Protein AF-A0A946J5A0-F1 (afdb_monomer_lite)

Radius of gyration: 18.76 Å; chains: 1; bounding box: 44×35×51 Å

Foldseek 3Di:
DDPVVVQVVCVPPQAADEDPPDLLLLVVVVVVLLLPQAADDPLWQKEKEKAKEAALQDAADDPSRVVVVVSCVVSVHHYPFDQVDWDQDPPRHIHGVRYDRDLVVCVVVPADPQQNNPKIKMKMWIFTDPVSVVNVVSQVVVCVSCVVSQVVADPPAKGWDWDADPGGIMTMIMGGHCVSSVVSVVLVVVVSVPDHHHYHYSVVSSD

Secondary structure (DSSP, 8-state):
--HHHHHHHHTTSS--EEE-S---HHHHHHHHHHHTSPPPPGGG-PEEEEEEE--TT--SPPHHHHHHHHHHHHTTPEES--TT-EEEPGGG-EEETTEE--HHHHHHTT--GGGTTSEEEEEEEEE--TT-HHHHHHHHHHHHHHGGGGGG-BTTTEEEEEEEETTEEEEEEEEESSHHHHHHHHHHHHHHHHS-SSEEEHHHHT-

Structure (mmCIF, N/CA/C/O backbone):
data_AF-A0A946J5A0-F1
#
_entry.id   AF-A0A946J5A0-F1
#
loop_
_atom_site.group_PDB
_atom_site.id
_atom_site.type_symbol
_atom_site.label_atom_id
_atom_site.label_alt_id
_atom_site.label_comp_id
_atom_site.label_asym_id
_atom_site.label_entity_id
_atom_site.label_seq_id
_atom_site.pdbx_PDB_ins_code
_atom_site.Cartn_x
_atom_site.Cartn_y
_atom_site.Cartn_z
_atom_site.occupancy
_atom_site.B_iso_or_equiv
_atom_site.auth_seq_id
_atom_site.auth_comp_id
_atom_site.auth_asym_id
_atom_site.auth_atom_id
_atom_site.pdbx_PDB_model_num
ATOM 1 N N . PHE A 1 1 ? -14.902 13.375 6.744 1.00 59.09 1 PHE A N 1
ATOM 2 C CA . PHE A 1 1 ? -14.746 12.933 8.142 1.00 59.09 1 PHE A CA 1
ATOM 3 C C . PHE A 1 1 ? -13.856 13.967 8.809 1.00 59.09 1 PHE A C 1
ATOM 5 O O . PHE A 1 1 ? -12.795 14.225 8.262 1.00 59.09 1 PHE A O 1
ATOM 12 N N . ASP A 1 2 ? -14.324 14.647 9.856 1.00 75.44 2 ASP A N 1
ATOM 13 C CA . ASP A 1 2 ? -13.579 15.732 10.515 1.00 75.44 2 ASP A CA 1
ATOM 14 C C . ASP A 1 2 ? -12.931 15.179 11.787 1.00 75.44 2 ASP A C 1
ATOM 16 O O . ASP A 1 2 ? -13.562 15.090 12.840 1.00 75.44 2 ASP A O 1
ATOM 20 N N . GLU A 1 3 ? -11.703 14.689 11.638 1.00 72.94 3 GLU A N 1
ATOM 21 C CA . GLU A 1 3 ? -10.952 14.044 12.715 1.00 72.94 3 GLU A CA 1
ATOM 22 C C . GLU A 1 3 ? -10.706 15.002 13.884 1.00 72.94 3 GLU A C 1
ATOM 24 O O . GLU A 1 3 ? -10.861 14.611 15.039 1.00 72.94 3 GLU A O 1
ATOM 29 N N . GLU A 1 4 ? -10.415 16.269 13.593 1.00 81.88 4 GLU A N 1
ATOM 30 C CA . GLU A 1 4 ? -10.124 17.287 14.602 1.00 81.88 4 GLU A CA 1
ATOM 31 C C . GLU A 1 4 ? -11.367 17.647 15.421 1.00 81.88 4 GLU A C 1
ATOM 33 O O . GLU A 1 4 ? -11.284 17.756 16.643 1.00 81.88 4 GLU A O 1
ATOM 38 N N . LEU A 1 5 ? -12.547 17.719 14.795 1.00 82.81 5 LEU A N 1
ATOM 39 C CA . LEU A 1 5 ? -13.810 17.902 15.515 1.00 82.81 5 LEU A CA 1
ATOM 40 C C . LEU A 1 5 ? -14.138 16.724 16.443 1.00 82.81 5 LEU A C 1
ATOM 42 O O . LEU A 1 5 ? -14.711 16.906 17.520 1.00 82.81 5 LEU A O 1
ATOM 46 N N . ILE A 1 6 ? -13.838 15.494 16.024 1.00 78.44 6 ILE A N 1
ATOM 47 C CA . ILE A 1 6 ? -14.099 14.317 16.856 1.00 78.44 6 ILE A CA 1
ATOM 48 C C . ILE A 1 6 ? -13.076 14.276 18.000 1.00 78.44 6 ILE A C 1
ATOM 50 O O . ILE A 1 6 ? -13.479 14.120 19.151 1.00 78.44 6 ILE A O 1
ATOM 54 N N . LYS A 1 7 ? -11.787 14.518 17.725 1.00 80.25 7 LYS A N 1
ATOM 55 C CA . LYS A 1 7 ? -10.747 14.678 18.754 1.00 80.25 7 LYS A CA 1
ATOM 56 C C . LYS A 1 7 ? -11.135 15.740 19.778 1.00 80.25 7 LYS A C 1
ATOM 58 O O . LYS A 1 7 ? -11.080 15.464 20.971 1.00 80.25 7 LYS A O 1
ATOM 63 N N . SER A 1 8 ? -11.603 16.910 19.338 1.00 83.06 8 SER A N 1
ATOM 64 C CA . SER A 1 8 ? -11.974 18.006 20.239 1.00 83.06 8 SER A CA 1
ATOM 65 C C . SER A 1 8 ? -13.166 17.662 21.135 1.00 83.06 8 SER A C 1
ATOM 67 O O . SER A 1 8 ? -13.219 18.107 22.273 1.00 83.06 8 SER A O 1
ATOM 69 N N . LYS A 1 9 ? -14.126 16.861 20.653 1.00 82.94 9 LYS A N 1
ATOM 70 C CA . LYS A 1 9 ? -15.276 16.407 21.457 1.00 82.94 9 LYS A CA 1
ATOM 71 C C . LYS A 1 9 ? -14.916 15.342 22.489 1.00 82.94 9 LYS A C 1
ATOM 73 O O . LYS A 1 9 ? -15.629 15.197 23.477 1.00 82.94 9 LYS A O 1
ATOM 78 N N . ILE A 1 10 ? -13.860 14.576 22.233 1.00 82.56 10 ILE A N 1
ATOM 79 C CA . ILE A 1 10 ? -13.430 13.458 23.080 1.00 82.56 10 ILE A CA 1
ATOM 80 C C . ILE A 1 10 ? -12.314 13.896 24.039 1.00 82.56 10 ILE A C 1
ATOM 82 O O . ILE A 1 10 ? -12.140 13.264 25.076 1.00 82.56 10 ILE A O 1
ATOM 86 N N . ALA A 1 11 ? -11.601 14.987 23.743 1.00 75.31 11 ALA A N 1
ATOM 87 C CA . ALA A 1 11 ? -10.481 15.485 24.544 1.00 75.31 11 ALA A CA 1
ATOM 88 C C . ALA A 1 11 ? -10.821 15.670 26.036 1.00 75.31 11 ALA A C 1
ATOM 90 O O . ALA A 1 11 ? -9.992 15.352 26.883 1.00 75.31 11 ALA A O 1
ATOM 91 N N . ASP A 1 12 ? -12.049 16.099 26.347 1.00 77.38 12 ASP A N 1
ATOM 92 C CA . ASP A 1 12 ? -12.530 16.309 27.723 1.00 77.38 12 ASP A CA 1
ATOM 93 C C . ASP A 1 12 ? -13.332 15.118 28.283 1.00 77.38 12 ASP A C 1
ATOM 95 O O . ASP A 1 12 ? -13.957 15.209 29.342 1.00 77.38 12 ASP A O 1
ATOM 99 N N . SER A 1 13 ? -13.378 14.000 27.559 1.00 82.12 13 SER A N 1
ATOM 100 C CA . SER A 1 13 ? -14.158 12.825 27.941 1.00 82.12 13 SER A CA 1
ATOM 101 C C . SER A 1 13 ? -13.328 11.798 28.709 1.00 82.12 13 SER A C 1
ATOM 103 O O . SER A 1 13 ? -12.112 11.702 28.578 1.00 82.12 13 SER A O 1
ATOM 105 N N . ASP A 1 14 ? -14.019 10.971 29.488 1.00 86.06 14 ASP A N 1
ATOM 106 C CA . ASP A 1 14 ? -13.413 9.928 30.316 1.00 86.06 14 ASP A CA 1
ATOM 107 C C . ASP A 1 14 ? -13.216 8.583 29.584 1.00 86.06 14 ASP A C 1
ATOM 109 O O . ASP A 1 14 ? -13.009 7.551 30.237 1.00 86.06 14 ASP A O 1
ATOM 113 N N . ILE A 1 15 ? -13.309 8.578 28.249 1.00 88.12 15 ILE A N 1
ATOM 114 C CA . ILE A 1 15 ? -13.223 7.384 27.397 1.00 88.12 15 ILE A CA 1
ATOM 115 C C . ILE A 1 15 ? -11.890 7.317 26.644 1.00 88.12 15 ILE A C 1
ATOM 117 O O . ILE A 1 15 ? -11.326 8.338 26.257 1.00 88.12 15 ILE A O 1
ATOM 121 N N . SER A 1 16 ? -11.406 6.099 26.399 1.00 90.19 16 SER A N 1
ATOM 122 C CA . SER A 1 16 ? -10.294 5.849 25.475 1.00 90.19 16 SER A CA 1
ATOM 123 C C . SER A 1 16 ? -10.839 5.615 24.068 1.00 90.19 16 SER A C 1
ATOM 125 O O . SER A 1 16 ? -11.792 4.853 23.898 1.00 90.19 16 SER A O 1
ATOM 127 N N . VAL A 1 17 ? -10.245 6.247 23.054 1.00 90.94 17 VAL A N 1
ATOM 128 C CA . VAL A 1 17 ? -10.705 6.132 21.661 1.00 90.94 17 VAL A CA 1
ATOM 129 C C . VAL A 1 17 ? -9.537 5.868 20.723 1.00 90.94 17 VAL A C 1
ATOM 131 O O . VAL A 1 17 ? -8.520 6.547 20.795 1.00 90.94 17 VAL A O 1
ATOM 134 N N . MET A 1 18 ? -9.716 4.909 19.811 1.00 91.75 18 MET A N 1
ATOM 135 C CA . MET A 1 18 ? -8.814 4.654 18.688 1.00 91.75 18 MET A CA 1
ATOM 136 C C . MET A 1 18 ? -9.441 5.164 17.388 1.00 91.75 18 MET A C 1
ATOM 138 O O . MET A 1 18 ? -10.520 4.717 16.994 1.00 91.75 18 MET A O 1
ATOM 142 N N . PHE A 1 19 ? -8.734 6.043 16.684 1.00 89.50 19 PHE A N 1
ATOM 143 C CA . PHE A 1 19 ? -9.046 6.422 15.312 1.00 89.50 19 PHE A CA 1
ATOM 144 C C . PHE A 1 19 ? -8.362 5.470 14.333 1.00 89.50 19 PHE A C 1
ATOM 146 O O . PHE A 1 19 ? -7.149 5.518 14.123 1.00 89.50 19 PHE A O 1
ATOM 153 N N . LEU A 1 20 ? -9.177 4.618 13.711 1.00 88.56 20 LEU A N 1
ATOM 154 C CA . LEU A 1 20 ? -8.739 3.589 12.772 1.00 88.56 20 LEU A CA 1
ATOM 155 C C . LEU A 1 20 ? -9.465 3.749 11.419 1.00 88.56 20 LEU A C 1
ATOM 157 O O . LEU A 1 20 ? -10.348 2.952 11.101 1.00 88.56 20 LEU A O 1
ATOM 161 N N . PRO A 1 21 ? -9.137 4.778 10.608 1.00 81.88 21 PRO A N 1
ATOM 162 C CA . PRO A 1 21 ? -9.768 4.982 9.296 1.00 81.88 21 PRO A CA 1
ATOM 163 C C . PRO A 1 21 ? -9.476 3.834 8.318 1.00 81.88 21 PRO A C 1
ATOM 165 O O . PRO A 1 21 ? -10.221 3.618 7.363 1.00 81.88 21 PRO A O 1
ATOM 168 N N . ASN A 1 22 ? -8.405 3.080 8.570 1.00 84.75 22 ASN A N 1
ATOM 169 C CA . ASN A 1 22 ? -8.070 1.848 7.881 1.00 84.75 22 ASN A CA 1
ATOM 170 C C . ASN A 1 22 ? -7.590 0.819 8.918 1.00 84.75 22 ASN A C 1
ATOM 172 O O . ASN A 1 22 ? -6.688 1.105 9.696 1.00 84.75 22 ASN A O 1
ATOM 176 N N . GLY A 1 23 ? -8.214 -0.360 8.950 1.00 86.19 23 GLY A N 1
ATOM 177 C CA . GLY A 1 23 ? -7.854 -1.453 9.865 1.00 86.19 23 GLY A CA 1
ATOM 178 C C . GLY A 1 23 ? -6.779 -2.405 9.335 1.00 86.19 23 GLY A C 1
ATOM 179 O O . GLY A 1 23 ? -6.340 -3.289 10.058 1.00 86.19 23 GLY A O 1
ATOM 180 N N . LEU A 1 24 ? -6.338 -2.251 8.085 1.00 88.00 24 LEU A N 1
ATOM 181 C CA . LEU A 1 24 ? -5.314 -3.103 7.486 1.00 88.00 24 LEU A CA 1
ATOM 182 C C . LEU A 1 24 ? -3.920 -2.662 7.971 1.00 88.00 24 LEU A C 1
ATOM 184 O O . LEU A 1 24 ? -3.203 -1.937 7.292 1.00 88.00 24 LEU A O 1
ATOM 188 N N . LEU A 1 25 ? -3.512 -3.084 9.168 1.00 86.94 25 LEU A N 1
ATOM 189 C CA . LEU A 1 25 ? -2.276 -2.588 9.799 1.00 86.94 25 LEU A CA 1
ATOM 190 C C . LEU A 1 25 ? -1.021 -2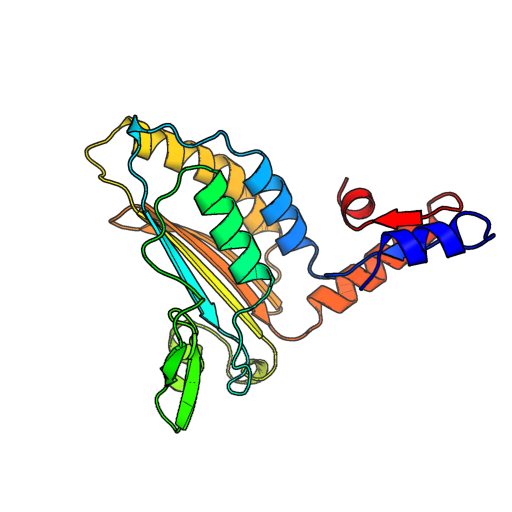.791 8.936 1.00 86.94 25 LEU A C 1
ATOM 192 O O . LEU A 1 25 ? -0.165 -1.912 8.885 1.00 86.94 25 LEU A O 1
ATOM 196 N N . ALA A 1 26 ? -0.943 -3.903 8.199 1.00 84.44 26 ALA A N 1
ATOM 197 C CA . ALA A 1 26 ? 0.177 -4.189 7.305 1.00 84.44 26 ALA A CA 1
ATOM 198 C C . ALA A 1 26 ? 0.331 -3.141 6.189 1.00 84.44 26 ALA A C 1
ATOM 200 O O . ALA A 1 26 ? 1.454 -2.747 5.874 1.00 84.44 26 ALA A O 1
ATOM 201 N N . ILE A 1 27 ? -0.777 -2.635 5.618 1.00 86.00 27 ILE A N 1
ATOM 202 C CA . ILE A 1 27 ? -0.672 -1.592 4.588 1.00 86.00 27 ILE A CA 1
ATOM 203 C C . ILE A 1 27 ? -0.236 -0.258 5.186 1.00 86.00 27 ILE A C 1
ATOM 205 O O . ILE A 1 27 ? 0.466 0.518 4.546 1.00 86.00 27 ILE A O 1
ATOM 209 N N . ILE A 1 28 ? -0.621 0.003 6.432 1.00 86.75 28 ILE A N 1
ATOM 210 C CA . ILE A 1 28 ? -0.265 1.234 7.133 1.00 86.75 28 ILE A CA 1
ATOM 211 C C . ILE A 1 28 ? 1.221 1.218 7.501 1.00 86.75 28 ILE A C 1
ATOM 213 O O . ILE A 1 28 ? 1.896 2.224 7.286 1.00 86.75 28 ILE A O 1
ATOM 217 N N . ASP A 1 29 ? 1.758 0.084 7.970 1.00 85.69 29 ASP A N 1
ATOM 218 C CA . ASP A 1 29 ? 3.205 -0.072 8.177 1.00 85.69 29 ASP A CA 1
ATOM 219 C C . ASP A 1 29 ? 3.971 0.052 6.851 1.00 85.69 29 ASP A C 1
ATOM 221 O O . ASP A 1 29 ? 4.979 0.757 6.789 1.00 85.69 29 ASP A O 1
ATOM 225 N N . PHE A 1 30 ? 3.461 -0.532 5.757 1.00 86.12 30 PHE A N 1
ATOM 226 C CA . PHE A 1 30 ? 4.033 -0.330 4.421 1.00 86.12 30 PHE A CA 1
ATOM 227 C C . PHE A 1 30 ? 4.114 1.153 4.049 1.00 86.12 30 PHE A C 1
ATOM 229 O O . PHE A 1 30 ? 5.195 1.624 3.700 1.00 86.12 30 PHE A O 1
ATOM 236 N N . TRP A 1 31 ? 3.019 1.910 4.171 1.00 83.69 31 TRP A N 1
ATOM 237 C CA . TRP A 1 31 ? 3.020 3.343 3.858 1.00 83.69 31 TRP A CA 1
ATOM 238 C C . TRP A 1 31 ? 3.968 4.133 4.748 1.00 83.69 31 TRP A C 1
ATOM 240 O O . TRP A 1 31 ? 4.722 4.970 4.256 1.00 83.69 31 TRP A O 1
ATOM 250 N N . LYS A 1 32 ? 3.981 3.841 6.048 1.00 85.25 32 LYS A N 1
ATOM 251 C CA . LYS A 1 32 ? 4.880 4.483 7.012 1.00 85.25 32 LYS A CA 1
ATOM 252 C C . LYS A 1 32 ? 6.348 4.207 6.697 1.00 85.25 32 LYS A C 1
ATOM 254 O O . LYS A 1 32 ? 7.192 5.083 6.874 1.00 85.25 32 LYS A O 1
ATOM 259 N N . ARG A 1 33 ? 6.674 3.001 6.234 1.00 86.69 33 ARG A N 1
ATOM 260 C CA . ARG A 1 33 ? 8.015 2.661 5.752 1.00 86.69 33 ARG A CA 1
ATOM 261 C C . ARG A 1 33 ? 8.318 3.406 4.473 1.00 86.69 33 ARG A C 1
ATOM 263 O O . ARG A 1 33 ? 9.320 4.110 4.435 1.00 86.69 33 ARG A O 1
ATOM 270 N N . LEU A 1 34 ? 7.439 3.325 3.480 1.00 82.75 34 LEU A N 1
ATOM 271 C CA . LEU A 1 34 ? 7.620 4.017 2.213 1.00 82.75 34 LEU A CA 1
ATOM 272 C C . LEU A 1 34 ? 7.912 5.503 2.457 1.00 82.75 34 LEU A C 1
ATOM 274 O O . LEU A 1 34 ? 8.909 5.995 1.952 1.00 82.75 34 LEU A O 1
ATOM 278 N N . GLN A 1 35 ? 7.170 6.158 3.362 1.00 84.06 35 GLN A N 1
ATOM 279 C CA . GLN A 1 35 ? 7.375 7.543 3.811 1.00 84.06 35 GLN A CA 1
ATOM 280 C C . GLN A 1 35 ? 8.811 7.888 4.237 1.00 84.06 35 GLN A C 1
ATOM 282 O O . GLN A 1 35 ? 9.259 9.006 3.956 1.00 84.06 35 GLN A O 1
ATOM 287 N N . LYS A 1 36 ? 9.538 6.938 4.836 1.00 86.69 36 LYS A N 1
ATOM 288 C CA . LYS A 1 36 ? 10.931 7.087 5.290 1.00 86.69 36 LYS A CA 1
ATOM 289 C C . LYS A 1 36 ? 11.964 6.981 4.168 1.00 86.69 36 LYS A C 1
ATOM 291 O O . LYS A 1 36 ? 13.125 7.294 4.418 1.00 86.69 36 LYS A O 1
ATOM 296 N N . LEU A 1 37 ? 11.575 6.559 2.964 1.00 83.25 37 LEU A N 1
ATOM 297 C CA . LEU A 1 37 ? 12.495 6.514 1.831 1.00 83.25 37 LEU A CA 1
ATOM 298 C C . LEU A 1 37 ? 13.038 7.918 1.526 1.00 83.25 37 LEU A C 1
ATOM 300 O O . LEU A 1 37 ? 12.284 8.899 1.617 1.00 83.25 37 LEU A O 1
ATOM 304 N N . PRO A 1 38 ? 14.323 8.038 1.158 1.00 85.12 38 PRO A N 1
ATOM 305 C CA . PRO A 1 38 ? 14.884 9.311 0.733 1.00 85.12 38 PRO A CA 1
ATOM 306 C C . PRO A 1 38 ? 14.185 9.819 -0.534 1.00 85.12 38 PRO A C 1
ATOM 308 O O . PRO A 1 38 ? 13.627 9.041 -1.312 1.00 85.12 38 PRO A O 1
ATOM 311 N N . MET A 1 39 ? 14.205 11.141 -0.720 1.00 86.44 39 MET A N 1
ATOM 312 C CA . MET A 1 39 ? 13.768 11.766 -1.971 1.00 86.44 39 MET A CA 1
ATOM 313 C C . MET A 1 39 ? 14.549 11.175 -3.142 1.00 86.44 39 MET A C 1
ATOM 315 O O . MET A 1 39 ? 15.760 10.980 -3.037 1.00 86.44 39 MET A O 1
ATOM 319 N N . LEU A 1 40 ? 13.852 10.902 -4.240 1.00 86.31 40 LEU A N 1
ATOM 320 C CA . LEU A 1 40 ? 14.485 10.553 -5.496 1.00 86.31 40 LEU A CA 1
ATOM 321 C C . LEU A 1 40 ? 15.132 11.826 -6.048 1.00 86.31 40 LEU A C 1
ATOM 323 O O . LEU A 1 40 ? 14.448 12.821 -6.282 1.00 86.31 40 LEU A O 1
ATOM 327 N N . GLY A 1 41 ? 16.453 11.806 -6.189 1.00 83.25 41 GLY A N 1
ATOM 328 C CA . GLY A 1 41 ? 17.179 12.838 -6.920 1.00 83.25 41 GLY A CA 1
ATOM 329 C C . GLY A 1 41 ? 16.829 12.833 -8.412 1.00 83.25 41 GLY A C 1
ATOM 330 O O . GLY A 1 41 ? 16.351 11.832 -8.958 1.00 83.25 41 GLY A O 1
ATOM 331 N N . ASP A 1 42 ? 17.066 13.958 -9.081 1.00 81.50 42 ASP A N 1
ATOM 332 C CA . ASP A 1 42 ? 16.777 14.112 -10.512 1.00 81.50 42 ASP A CA 1
ATOM 333 C C . ASP A 1 42 ? 17.606 13.140 -11.377 1.00 81.50 42 ASP A C 1
ATOM 335 O O . ASP A 1 42 ? 17.214 12.806 -12.495 1.00 81.50 42 ASP A O 1
ATOM 339 N N . GLU A 1 43 ? 18.727 12.637 -10.851 1.00 81.12 43 GLU A N 1
ATOM 340 C CA . GLU A 1 43 ? 19.651 11.727 -11.524 1.00 81.12 43 GLU A CA 1
ATOM 341 C C . GLU A 1 43 ? 19.109 10.309 -11.761 1.00 81.12 43 GLU A C 1
ATOM 343 O O . GLU A 1 43 ? 19.673 9.585 -12.579 1.00 81.12 43 GLU A O 1
ATOM 348 N N . TYR A 1 44 ? 18.043 9.885 -11.075 1.00 84.06 44 TYR A N 1
ATOM 349 C CA . TYR A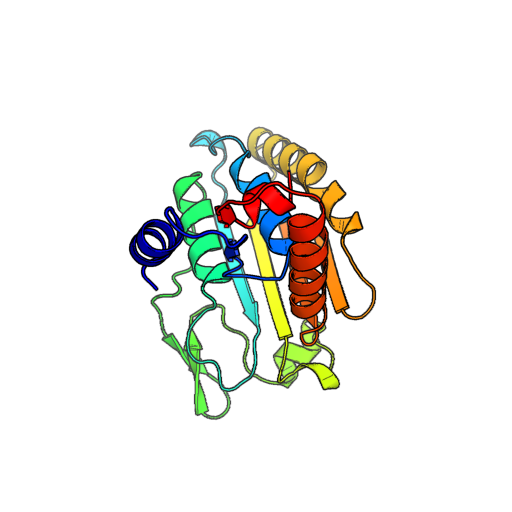 1 44 ? 17.590 8.486 -11.115 1.00 84.06 44 TYR A CA 1
ATOM 350 C C . TYR A 1 44 ? 16.549 8.183 -12.203 1.00 84.06 44 TYR A C 1
ATOM 352 O O . TYR A 1 44 ? 16.371 7.021 -12.554 1.00 84.06 44 TYR A O 1
ATOM 360 N N . GLU A 1 45 ? 15.833 9.194 -12.705 1.00 86.25 45 GLU A N 1
ATOM 361 C CA . GLU A 1 45 ? 14.761 9.069 -13.712 1.00 86.25 45 GLU A CA 1
ATOM 362 C C . GLU A 1 45 ? 13.864 7.816 -13.578 1.00 86.25 45 GLU A C 1
ATOM 364 O O . GLU A 1 45 ? 13.732 7.007 -14.497 1.00 86.25 45 GLU A O 1
ATOM 369 N N . VAL A 1 46 ? 13.195 7.654 -12.434 1.00 89.88 46 VAL A N 1
ATOM 370 C CA . VAL A 1 46 ? 12.338 6.483 -12.183 1.00 89.88 46 VAL A CA 1
ATOM 371 C C . VAL A 1 46 ? 10.887 6.778 -12.550 1.00 89.88 46 VAL A C 1
ATOM 373 O O . VAL A 1 46 ? 10.314 7.783 -12.120 1.00 89.88 46 VAL A O 1
ATOM 376 N N . THR A 1 47 ? 10.264 5.859 -13.289 1.00 91.62 47 THR A N 1
ATOM 377 C CA . THR A 1 47 ? 8.843 5.911 -13.645 1.00 91.62 47 THR A CA 1
ATOM 378 C C . THR A 1 47 ? 8.015 4.960 -12.782 1.00 91.62 47 THR A C 1
ATOM 380 O O . THR A 1 47 ? 8.279 3.760 -12.735 1.00 91.62 47 THR A O 1
ATOM 383 N N . ALA A 1 48 ? 6.988 5.480 -12.118 1.00 90.88 48 ALA A N 1
ATOM 384 C CA . ALA A 1 48 ? 6.044 4.729 -11.312 1.00 90.88 48 ALA A CA 1
ATOM 385 C C . ALA A 1 48 ? 4.732 4.476 -12.067 1.00 90.88 48 ALA A C 1
ATOM 387 O O . ALA A 1 48 ? 4.086 5.415 -12.529 1.00 90.88 48 ALA A O 1
ATOM 388 N N . SER A 1 49 ? 4.305 3.213 -12.082 1.00 88.00 49 SER A N 1
ATOM 389 C CA . SER A 1 49 ? 2.975 2.787 -12.526 1.00 88.00 49 SER A CA 1
ATOM 390 C C . SER A 1 49 ? 2.241 2.065 -11.398 1.00 88.00 49 SER A C 1
ATOM 392 O O . SER A 1 49 ? 2.855 1.345 -10.603 1.00 88.00 49 SER A O 1
ATOM 394 N N . LEU A 1 50 ? 0.921 2.229 -11.334 1.00 88.69 50 LEU A N 1
ATOM 395 C CA . LEU A 1 50 ? 0.054 1.539 -10.385 1.00 88.69 50 LEU A CA 1
ATOM 396 C C . LEU A 1 50 ? -1.090 0.871 -11.134 1.00 88.69 50 LEU A C 1
ATOM 398 O O . LEU A 1 50 ? -1.730 1.462 -12.002 1.00 88.69 50 LEU A O 1
ATOM 402 N N . LYS A 1 51 ? -1.385 -0.365 -10.751 1.00 90.19 51 LYS A N 1
ATOM 403 C CA . LYS A 1 51 ? -2.645 -1.023 -11.085 1.00 90.19 51 LYS A CA 1
ATOM 404 C C . LYS A 1 51 ? -3.341 -1.429 -9.807 1.00 90.19 51 LYS A C 1
ATOM 406 O O . LYS A 1 51 ? -2.684 -1.903 -8.883 1.00 90.19 51 LYS A O 1
ATOM 411 N N . GLU A 1 52 ? -4.657 -1.294 -9.778 1.00 91.94 52 GLU A N 1
ATOM 412 C CA . GLU A 1 52 ? -5.469 -1.737 -8.652 1.00 91.94 52 GLU A CA 1
ATOM 413 C C . GLU A 1 52 ? -6.634 -2.615 -9.102 1.00 91.94 52 GLU A C 1
ATOM 415 O O . GLU A 1 52 ? -7.197 -2.439 -10.181 1.00 91.94 52 GLU A O 1
ATOM 420 N N . SER A 1 53 ? -7.038 -3.551 -8.256 1.00 93.19 53 SER A N 1
ATOM 421 C CA . SER A 1 53 ? -8.244 -4.336 -8.425 1.00 93.19 53 SER A CA 1
ATOM 422 C C . SER A 1 53 ? -9.060 -4.357 -7.146 1.00 93.19 53 SER A C 1
ATOM 424 O O . SER A 1 53 ? -8.534 -4.522 -6.049 1.00 93.19 53 SER A O 1
ATOM 426 N N . HIS A 1 54 ? -10.360 -4.212 -7.349 1.00 92.62 54 HIS A N 1
ATOM 427 C CA . HIS A 1 54 ? -11.418 -4.220 -6.353 1.00 92.62 54 HIS A CA 1
ATOM 428 C C . HIS A 1 54 ? -12.670 -4.809 -7.000 1.00 92.62 54 HIS A C 1
ATOM 430 O O . HIS A 1 54 ? -12.674 -5.076 -8.203 1.00 92.62 54 HIS A O 1
ATOM 436 N N . GLN A 1 55 ? -13.741 -4.963 -6.231 1.00 89.88 55 GLN A N 1
ATOM 437 C CA . GLN A 1 55 ? -15.039 -5.423 -6.708 1.00 89.88 55 GLN A CA 1
ATOM 438 C C . GLN A 1 55 ? -15.496 -4.726 -8.002 1.00 89.88 55 GLN A C 1
ATOM 440 O O . GLN A 1 55 ? -15.285 -3.524 -8.190 1.00 89.88 55 GLN A O 1
ATOM 445 N N . GLN A 1 56 ? -16.152 -5.480 -8.890 1.00 87.56 56 GLN A N 1
ATOM 446 C CA . GLN A 1 56 ? -16.521 -5.041 -10.245 1.00 87.56 56 GLN A CA 1
ATOM 447 C C . GLN A 1 56 ? -17.327 -3.732 -10.269 1.00 87.56 56 GLN A C 1
ATOM 449 O O . GLN A 1 56 ? -17.178 -2.920 -11.178 1.00 87.56 56 GLN A O 1
ATOM 454 N N . TYR A 1 57 ? -18.157 -3.505 -9.250 1.00 85.19 57 TYR A N 1
ATOM 455 C CA . TYR A 1 57 ? -19.014 -2.326 -9.135 1.00 85.19 57 TYR A CA 1
ATOM 456 C C . TYR A 1 57 ? -18.316 -1.083 -8.553 1.00 85.19 57 TYR A C 1
ATOM 458 O O . TYR A 1 57 ? -18.937 -0.023 -8.477 1.00 85.19 57 TYR A O 1
ATOM 466 N N . LYS A 1 58 ? -17.040 -1.167 -8.143 1.00 85.69 58 LYS A N 1
ATOM 467 C CA . LYS A 1 58 ? -16.272 0.000 -7.686 1.00 85.69 58 LYS A CA 1
ATOM 468 C C . LYS A 1 58 ? -15.788 0.811 -8.887 1.00 85.69 58 LYS A C 1
ATOM 470 O O . LYS A 1 58 ? -14.908 0.362 -9.618 1.00 85.69 58 LYS A O 1
ATOM 475 N N . GLN A 1 59 ? -16.338 2.007 -9.065 1.00 80.19 59 GLN A N 1
ATOM 476 C CA . GLN A 1 59 ? -16.009 2.876 -10.201 1.00 80.19 59 GLN A CA 1
ATOM 477 C C . GLN A 1 59 ? -14.787 3.758 -9.931 1.00 80.19 59 GLN A C 1
ATOM 479 O O . GLN A 1 59 ? -13.967 3.977 -10.818 1.00 80.19 59 GLN A O 1
ATOM 484 N N . ASP A 1 60 ? -14.654 4.240 -8.700 1.00 83.00 60 ASP A N 1
ATOM 485 C CA . ASP A 1 60 ? -13.568 5.104 -8.259 1.00 83.00 60 ASP A CA 1
ATOM 486 C C . ASP A 1 60 ? -12.295 4.299 -7.926 1.00 83.00 60 ASP A C 1
ATOM 488 O O . ASP A 1 60 ? -12.387 3.140 -7.499 1.00 83.00 60 ASP A O 1
ATOM 492 N N . PRO A 1 61 ? -11.099 4.889 -8.092 1.00 85.44 61 PRO A N 1
ATOM 493 C CA . PRO A 1 61 ? -9.879 4.331 -7.522 1.00 85.44 61 PRO A CA 1
ATOM 494 C C . PRO A 1 61 ? -9.985 4.250 -5.991 1.00 85.44 61 PRO A C 1
ATOM 496 O O . PRO A 1 61 ? -10.751 4.971 -5.349 1.00 85.44 61 PRO A O 1
ATOM 499 N N . SER A 1 62 ? -9.223 3.362 -5.364 1.00 86.69 62 SER A N 1
ATOM 500 C CA . SER A 1 62 ? -9.108 3.352 -3.906 1.00 86.69 62 SER A CA 1
ATOM 501 C C . SER A 1 62 ? -8.386 4.602 -3.396 1.00 86.69 62 SER A C 1
ATOM 503 O O . SER A 1 62 ? -7.435 5.079 -4.016 1.00 86.69 62 SER A O 1
ATOM 505 N N . GLY A 1 63 ? -8.779 5.092 -2.214 1.00 84.00 63 GLY A N 1
ATOM 506 C CA . GLY A 1 63 ? -8.031 6.153 -1.527 1.00 84.00 63 GLY A CA 1
ATOM 507 C C . GLY A 1 63 ? -6.563 5.766 -1.329 1.00 84.00 63 GLY A C 1
ATOM 508 O O . GLY A 1 63 ? -5.675 6.548 -1.633 1.00 84.00 63 GLY A O 1
ATOM 509 N N . THR A 1 64 ? -6.303 4.500 -0.979 1.00 84.81 64 THR A N 1
ATOM 510 C CA . THR A 1 64 ? -4.946 3.941 -0.899 1.00 84.81 64 THR A CA 1
ATOM 511 C C . THR A 1 64 ? -4.165 4.072 -2.207 1.00 84.81 64 THR A C 1
ATOM 513 O O . THR A 1 64 ? -2.991 4.427 -2.171 1.00 84.81 64 THR A O 1
ATOM 516 N N . GLY A 1 65 ? -4.790 3.818 -3.359 1.00 84.25 65 GLY A N 1
ATOM 517 C CA . GLY A 1 65 ? -4.148 3.992 -4.660 1.00 84.25 65 GLY A CA 1
ATOM 518 C C . GLY A 1 65 ? -3.847 5.458 -4.979 1.00 84.25 65 GLY A C 1
ATOM 519 O O . GLY A 1 65 ? -2.754 5.773 -5.449 1.00 84.25 65 GLY A O 1
ATOM 520 N N . ILE A 1 66 ? -4.778 6.368 -4.681 1.00 84.94 66 ILE A N 1
ATOM 521 C CA . ILE A 1 66 ? -4.568 7.814 -4.857 1.00 84.94 66 ILE A CA 1
ATOM 522 C C . ILE A 1 66 ? -3.412 8.303 -3.976 1.00 84.94 66 ILE A C 1
ATOM 524 O O . ILE A 1 66 ? -2.493 8.959 -4.471 1.00 84.94 66 ILE A O 1
ATOM 528 N N . ASP A 1 67 ? -3.439 7.964 -2.688 1.00 85.06 67 ASP A N 1
ATOM 529 C CA . ASP A 1 67 ? -2.429 8.380 -1.714 1.00 85.06 67 ASP A CA 1
ATOM 530 C C . ASP A 1 67 ? -1.046 7.857 -2.105 1.00 85.06 67 ASP A C 1
ATOM 532 O O . ASP A 1 67 ? -0.064 8.597 -2.051 1.00 85.06 67 ASP A O 1
ATOM 536 N N . ALA A 1 68 ? -0.982 6.618 -2.598 1.00 85.38 68 ALA A N 1
ATOM 537 C CA . ALA A 1 68 ? 0.233 6.030 -3.136 1.00 85.38 68 ALA A CA 1
ATOM 538 C C . ALA A 1 68 ? 0.848 6.837 -4.274 1.00 85.38 68 ALA A C 1
ATOM 540 O O . ALA A 1 68 ? 2.044 7.130 -4.276 1.00 85.38 68 ALA A O 1
ATOM 541 N N . LEU A 1 69 ? 0.024 7.159 -5.272 1.00 84.06 69 LEU A N 1
ATOM 542 C CA . LEU A 1 69 ? 0.460 7.866 -6.462 1.00 84.06 69 LEU A CA 1
ATOM 543 C C . LEU A 1 69 ? 0.942 9.269 -6.100 1.00 84.06 69 LEU A C 1
ATOM 545 O O . LEU A 1 69 ? 2.005 9.696 -6.548 1.00 84.06 69 LEU A O 1
ATOM 549 N N . ASN A 1 70 ? 0.178 9.970 -5.263 1.00 86.25 70 ASN A N 1
ATOM 550 C CA . ASN A 1 70 ? 0.541 11.294 -4.774 1.00 86.25 70 ASN A CA 1
ATOM 551 C C . ASN A 1 70 ? 1.854 11.255 -3.996 1.00 86.25 70 ASN A C 1
ATOM 553 O O . ASN A 1 70 ? 2.713 12.108 -4.205 1.00 86.25 70 ASN A O 1
ATOM 557 N N . TYR A 1 71 ? 2.035 10.243 -3.151 1.00 87.75 71 TYR A N 1
ATOM 558 C CA . TYR A 1 71 ? 3.262 10.057 -2.398 1.00 87.75 71 TYR A CA 1
ATOM 559 C C . TYR A 1 71 ? 4.475 9.809 -3.311 1.00 87.75 71 TYR A C 1
ATOM 561 O O . TYR A 1 71 ? 5.501 10.471 -3.160 1.00 87.75 71 TYR A O 1
ATOM 569 N N . LEU A 1 72 ? 4.365 8.911 -4.296 1.00 87.94 72 LEU A N 1
ATOM 570 C CA . LEU A 1 72 ? 5.452 8.641 -5.246 1.00 87.94 72 LEU A CA 1
ATOM 571 C C . LEU A 1 72 ? 5.807 9.897 -6.058 1.00 87.94 72 LEU A C 1
ATOM 573 O O . LEU A 1 72 ? 6.983 10.234 -6.178 1.00 87.94 72 LEU A O 1
ATOM 577 N N . LYS A 1 73 ? 4.807 10.658 -6.520 1.00 88.31 73 LYS A N 1
ATOM 578 C CA . LYS A 1 73 ? 5.024 11.957 -7.182 1.00 88.31 73 LYS A CA 1
ATOM 579 C C . LYS A 1 73 ? 5.763 12.941 -6.271 1.00 88.31 73 LYS A C 1
ATOM 581 O O . LYS A 1 73 ? 6.740 13.551 -6.693 1.00 88.31 73 LYS A O 1
ATOM 586 N N . GLN A 1 74 ? 5.343 13.062 -5.010 1.00 89.38 74 GLN A N 1
ATOM 587 C CA . GLN A 1 74 ? 6.011 13.917 -4.019 1.00 89.38 74 GLN A CA 1
ATOM 588 C C . GLN A 1 74 ? 7.452 13.492 -3.746 1.00 89.38 74 GLN A C 1
ATOM 590 O O . GLN A 1 74 ? 8.261 14.339 -3.391 1.00 89.38 74 GLN A O 1
ATOM 595 N N . LYS A 1 75 ? 7.780 12.207 -3.908 1.00 88.31 75 LYS A N 1
ATOM 596 C CA . LYS A 1 75 ? 9.139 11.680 -3.755 1.00 88.31 75 LYS A CA 1
ATOM 597 C C . LYS A 1 75 ? 10.021 11.863 -4.986 1.00 88.31 75 LYS A C 1
ATOM 599 O O . LYS A 1 75 ? 11.183 11.495 -4.901 1.00 88.31 75 LYS A O 1
ATOM 604 N N . GLY A 1 76 ? 9.509 12.430 -6.079 1.00 90.12 76 GLY A N 1
ATOM 605 C CA . GLY A 1 76 ? 10.268 12.686 -7.309 1.00 90.12 76 GLY A CA 1
ATOM 606 C C . GLY A 1 76 ? 10.109 11.616 -8.392 1.00 90.12 76 GLY A C 1
ATOM 607 O O . GLY A 1 76 ? 10.711 11.731 -9.455 1.00 90.12 76 GLY A O 1
ATOM 608 N N . PHE A 1 77 ? 9.280 10.590 -8.176 1.00 90.50 77 PHE A N 1
ATOM 609 C CA . PHE A 1 77 ? 8.998 9.595 -9.211 1.00 90.50 77 PHE A CA 1
ATOM 610 C C . PHE A 1 77 ? 8.115 10.204 -10.306 1.00 90.50 77 PHE A C 1
ATOM 612 O O . PHE A 1 77 ? 7.101 10.850 -10.023 1.00 90.50 77 PHE A O 1
ATOM 619 N N . LYS A 1 78 ? 8.449 9.938 -11.571 1.00 90.25 78 LYS A N 1
ATOM 620 C CA . LYS A 1 78 ? 7.599 10.295 -12.713 1.00 90.25 78 LYS A CA 1
ATOM 621 C C . LYS A 1 78 ? 6.432 9.308 -12.768 1.00 90.25 78 LYS A C 1
ATOM 623 O O . LYS A 1 78 ? 6.657 8.109 -12.822 1.00 90.25 78 LYS A O 1
ATOM 628 N N . ALA A 1 79 ? 5.187 9.767 -12.741 1.00 83.50 79 ALA A N 1
ATOM 629 C CA . ALA A 1 79 ? 4.042 8.872 -12.923 1.00 83.50 79 ALA A CA 1
ATOM 630 C C . ALA A 1 79 ? 3.714 8.723 -14.414 1.00 83.50 79 ALA A C 1
ATOM 632 O O . ALA A 1 79 ? 3.588 9.737 -15.098 1.00 83.50 79 ALA A O 1
ATOM 633 N N . ASP A 1 80 ? 3.530 7.495 -14.904 1.00 80.12 80 ASP A N 1
ATOM 634 C CA . ASP A 1 80 ? 3.113 7.233 -16.296 1.00 80.12 80 ASP A CA 1
ATOM 635 C C . ASP A 1 80 ? 1.590 7.147 -16.486 1.00 80.12 80 ASP A C 1
ATOM 637 O O . ASP A 1 80 ? 1.115 6.830 -17.576 1.00 80.12 80 ASP A O 1
ATOM 641 N N . PHE A 1 81 ? 0.814 7.445 -15.441 1.00 71.62 81 PHE A N 1
ATOM 642 C CA . PHE A 1 81 ? -0.644 7.403 -15.470 1.00 71.62 81 PHE A CA 1
ATOM 643 C C . PHE A 1 81 ? -1.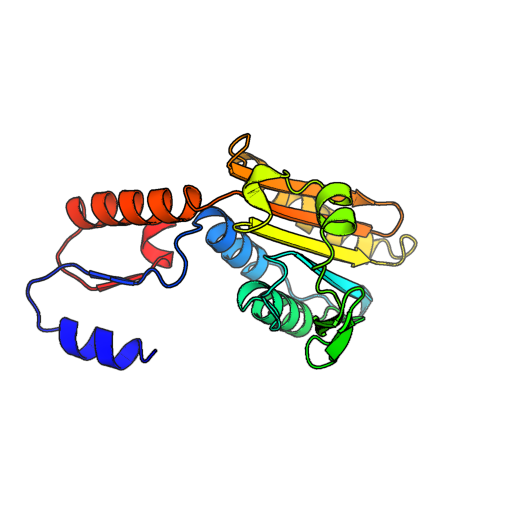274 8.441 -14.527 1.00 71.62 81 PHE A C 1
ATOM 645 O O . PHE A 1 81 ? -0.651 8.927 -13.572 1.00 71.62 81 PHE A O 1
ATOM 652 N N . ASP A 1 82 ? -2.544 8.750 -14.789 1.00 69.62 82 ASP A N 1
ATOM 653 C CA . ASP A 1 82 ? -3.386 9.594 -13.949 1.00 69.62 82 ASP A CA 1
ATOM 654 C C . ASP A 1 82 ? -4.725 8.899 -13.660 1.00 69.62 82 ASP A C 1
ATOM 656 O O . ASP A 1 82 ? -5.446 8.486 -14.566 1.00 69.62 82 ASP A O 1
ATOM 660 N N . PHE A 1 83 ? -5.069 8.786 -12.377 1.00 70.75 83 PHE A N 1
ATOM 661 C CA . PHE A 1 83 ? -6.352 8.247 -11.932 1.00 70.75 83 PHE A CA 1
ATOM 662 C C . PHE A 1 83 ? -7.545 9.161 -12.233 1.00 70.75 83 PHE A C 1
ATOM 664 O O . PHE A 1 83 ? -8.687 8.726 -12.081 1.00 70.75 83 PHE A O 1
ATOM 671 N N . SER A 1 84 ? -7.302 10.411 -12.637 1.00 67.00 84 SER A N 1
ATOM 672 C CA . SER A 1 84 ? -8.351 11.328 -13.087 1.00 67.00 84 SER A CA 1
ATOM 673 C C . SER A 1 84 ? -8.977 10.906 -14.424 1.00 67.00 84 SER A C 1
ATOM 675 O O . SER A 1 84 ? -10.101 11.309 -14.735 1.00 67.00 84 SER A O 1
ATOM 677 N N . GLU A 1 85 ? -8.295 10.049 -15.190 1.00 68.44 85 GLU A N 1
ATOM 678 C CA . GLU A 1 85 ? -8.787 9.535 -16.460 1.00 68.44 85 GLU A CA 1
ATOM 679 C C . GLU A 1 85 ? -9.675 8.302 -16.258 1.00 68.44 85 GLU A C 1
ATOM 681 O O . GLU A 1 85 ? -9.266 7.287 -15.688 1.00 68.44 85 GLU A O 1
ATOM 686 N N . PHE A 1 86 ? -10.903 8.374 -16.773 1.00 67.38 86 PHE A N 1
ATOM 687 C CA . PHE A 1 86 ? -11.840 7.254 -16.805 1.00 67.38 86 PHE A CA 1
ATOM 688 C C . PHE A 1 86 ? -11.900 6.665 -18.206 1.00 67.38 86 PHE A C 1
ATOM 690 O O . PHE A 1 86 ? -12.142 7.373 -19.185 1.00 67.38 86 PHE A O 1
ATOM 697 N N . ILE A 1 87 ? -11.740 5.349 -18.290 1.00 66.62 87 ILE A N 1
ATOM 698 C CA . ILE A 1 87 ? -11.867 4.599 -19.534 1.00 66.62 87 ILE A CA 1
ATOM 699 C C . ILE A 1 87 ? -13.141 3.745 -19.506 1.00 66.62 87 ILE A C 1
ATOM 701 O O . ILE A 1 87 ? -13.504 3.197 -18.457 1.00 66.62 87 ILE A O 1
ATOM 705 N N . PRO A 1 88 ? -13.843 3.605 -20.647 1.00 59.03 88 PRO A N 1
ATOM 706 C CA . PRO A 1 88 ? -14.890 2.605 -20.780 1.00 59.03 88 PRO A CA 1
ATOM 707 C C . PRO A 1 88 ? -14.281 1.222 -20.538 1.00 59.03 88 PRO A C 1
ATOM 709 O O . PRO A 1 88 ? -13.352 0.811 -21.234 1.00 59.03 88 PRO A O 1
ATOM 712 N N . GLY A 1 89 ? -14.769 0.509 -19.532 1.00 56.50 89 GLY A N 1
ATOM 713 C CA . GLY A 1 89 ? -14.375 -0.869 -19.289 1.00 56.50 89 GLY A CA 1
ATOM 714 C C . GLY A 1 89 ? -15.083 -1.833 -20.236 1.00 56.50 89 GLY A C 1
ATOM 715 O O . GLY A 1 89 ? -16.078 -1.516 -20.893 1.00 56.50 89 GLY A O 1
ATOM 716 N N . VAL A 1 90 ? -14.554 -3.051 -20.287 1.00 48.72 90 VAL A N 1
ATOM 717 C CA . VAL A 1 90 ? -15.211 -4.188 -20.940 1.00 48.72 90 VAL A CA 1
ATOM 718 C C . VAL A 1 90 ? -16.403 -4.610 -20.062 1.00 48.72 90 VAL A C 1
ATOM 720 O O . VAL A 1 90 ? -16.316 -4.521 -18.839 1.00 48.72 90 VAL A O 1
ATOM 723 N N . ASP A 1 91 ? -17.518 -5.018 -20.674 1.00 55.56 91 ASP A N 1
ATOM 724 C CA . ASP A 1 91 ? -18.781 -5.414 -20.011 1.00 55.56 91 ASP A CA 1
ATOM 725 C C . ASP A 1 91 ? -19.640 -4.272 -19.417 1.00 55.56 91 ASP A C 1
ATOM 727 O O . ASP A 1 91 ? -20.515 -4.515 -18.588 1.00 55.56 91 ASP A O 1
ATOM 731 N N . GLY A 1 92 ? -19.448 -3.024 -19.866 1.00 53.56 92 GLY A N 1
ATOM 732 C CA . GLY A 1 92 ? -20.352 -1.901 -19.553 1.00 53.56 92 GLY A CA 1
ATOM 733 C C . GLY A 1 92 ? -20.064 -1.157 -18.242 1.00 53.56 92 GLY A C 1
ATOM 734 O O . GLY A 1 92 ? -20.864 -0.319 -17.826 1.00 53.56 92 GLY A O 1
ATOM 735 N N . TYR A 1 93 ? -18.924 -1.426 -17.604 1.00 53.03 93 TYR A N 1
ATOM 736 C CA . TYR A 1 93 ? -18.488 -0.750 -16.379 1.00 53.03 93 TYR A CA 1
ATOM 737 C C . TYR A 1 93 ? -17.455 0.333 -16.694 1.00 53.03 93 TYR A C 1
ATOM 739 O O . TYR A 1 93 ? -16.527 0.089 -17.451 1.00 53.03 93 TYR A O 1
ATOM 747 N N . TYR A 1 94 ? -17.578 1.521 -16.101 1.00 53.03 94 TYR A N 1
ATOM 748 C CA . TYR A 1 94 ? -16.543 2.559 -16.167 1.00 53.03 94 TYR A CA 1
ATOM 749 C C . TYR A 1 94 ? -15.519 2.342 -15.052 1.00 53.03 94 TYR A C 1
ATOM 751 O O . TYR A 1 94 ? -15.896 2.036 -13.919 1.00 53.03 94 TYR A O 1
ATOM 759 N N . GLY A 1 95 ? -14.234 2.507 -15.362 1.00 59.59 95 GLY A N 1
ATOM 760 C CA . GLY A 1 95 ? -13.157 2.426 -14.379 1.00 59.59 95 GLY A CA 1
ATOM 761 C C . GLY A 1 95 ? -12.049 3.425 -14.679 1.00 59.59 95 GLY A C 1
ATOM 762 O O . GLY A 1 95 ? -11.878 3.860 -15.817 1.00 59.59 95 GLY A O 1
ATOM 763 N N . CYS A 1 96 ? -11.301 3.793 -13.647 1.00 64.56 96 CYS A N 1
ATOM 764 C CA . CYS A 1 96 ? -10.115 4.627 -13.790 1.00 64.56 96 CYS A CA 1
ATOM 765 C C . CYS A 1 96 ? -9.027 3.938 -14.640 1.00 64.56 96 CYS A C 1
ATOM 767 O O . CYS A 1 96 ? -8.953 2.704 -14.695 1.00 64.56 96 CYS A O 1
ATOM 769 N N . VAL A 1 97 ? -8.127 4.700 -15.265 1.00 63.50 97 VAL A N 1
ATOM 770 C CA . VAL A 1 97 ? -6.893 4.139 -15.838 1.00 63.50 97 VAL A CA 1
ATOM 771 C C . VAL A 1 97 ? -6.115 3.415 -14.730 1.00 63.50 97 VAL A C 1
ATOM 773 O O . VAL A 1 97 ? -5.849 3.971 -13.669 1.00 63.50 97 VAL A O 1
ATOM 776 N N . GLY A 1 98 ? -5.797 2.135 -14.953 1.00 77.19 98 GLY A N 1
ATOM 777 C CA . GLY A 1 98 ? -5.153 1.269 -13.953 1.00 77.19 98 GLY A CA 1
ATOM 778 C C . GLY A 1 98 ? -6.116 0.449 -13.078 1.00 77.19 98 GLY A C 1
ATOM 779 O O . GLY A 1 98 ? -5.661 -0.468 -12.391 1.00 77.19 98 GLY A O 1
ATOM 780 N N . CYS A 1 99 ? -7.431 0.689 -13.150 1.00 86.94 99 CYS A N 1
ATOM 781 C CA . CYS A 1 99 ? -8.457 -0.095 -12.458 1.00 86.94 99 CYS A CA 1
ATOM 782 C C . CYS A 1 99 ? -8.783 -1.413 -13.202 1.00 86.94 99 CYS A C 1
ATOM 784 O O . CYS A 1 99 ? -9.310 -1.418 -14.312 1.00 86.94 99 CYS A O 1
ATOM 786 N N . ILE A 1 100 ? -8.557 -2.561 -12.562 1.00 89.00 100 ILE A N 1
ATOM 787 C CA . ILE A 1 100 ? -8.920 -3.898 -13.057 1.00 89.00 100 ILE A CA 1
ATOM 788 C C . ILE A 1 100 ? -10.238 -4.328 -12.403 1.00 89.00 100 ILE A C 1
ATOM 790 O O . ILE A 1 100 ? -10.269 -4.589 -11.197 1.00 89.00 100 ILE A O 1
ATOM 794 N N . ARG A 1 101 ? -11.314 -4.405 -13.198 1.00 88.50 101 ARG A N 1
ATOM 795 C CA . ARG A 1 101 ? -12.683 -4.747 -12.742 1.00 88.50 101 ARG A CA 1
ATOM 796 C C . ARG A 1 101 ? -13.307 -5.960 -13.441 1.00 88.50 101 ARG A C 1
ATOM 798 O O . ARG A 1 101 ? -14.318 -6.476 -12.987 1.00 88.50 101 ARG A O 1
ATOM 805 N N . VAL A 1 102 ? -12.711 -6.417 -14.544 1.00 88.44 102 VAL A N 1
ATOM 806 C CA . VAL A 1 102 ? -13.208 -7.563 -15.321 1.00 88.44 102 VAL A CA 1
ATOM 807 C C . VAL A 1 102 ? -12.820 -8.861 -14.617 1.00 88.44 102 VAL A C 1
ATOM 809 O O . VAL A 1 102 ? -11.623 -9.136 -14.505 1.00 88.44 102 VAL A O 1
ATOM 812 N N . LYS A 1 103 ? -13.802 -9.690 -14.226 1.00 91.38 103 LYS A N 1
ATOM 813 C CA . LYS A 1 103 ? -13.605 -10.955 -13.484 1.00 91.38 103 LYS A CA 1
ATOM 814 C C . LYS A 1 103 ? -12.424 -11.781 -13.996 1.00 91.38 103 LYS A C 1
ATOM 816 O O . LYS A 1 103 ? -11.534 -12.138 -13.231 1.00 91.38 103 LYS A O 1
ATOM 821 N N . ARG A 1 104 ? -12.362 -12.045 -15.306 1.00 91.88 104 ARG A N 1
ATOM 822 C CA . ARG A 1 104 ? -11.270 -12.834 -15.906 1.00 91.88 104 ARG A CA 1
ATOM 823 C C . ARG A 1 104 ? -9.889 -12.222 -15.649 1.00 91.88 104 ARG A C 1
ATOM 825 O O . ARG A 1 104 ? -8.948 -12.944 -15.342 1.00 91.88 104 ARG A O 1
ATOM 832 N N . SER A 1 10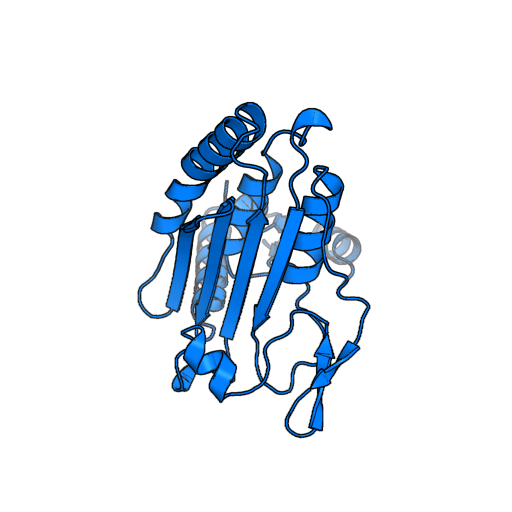5 ? -9.765 -10.903 -15.760 1.00 91.94 105 SER A N 1
ATOM 833 C CA . SER A 1 105 ? -8.512 -10.194 -15.492 1.00 91.94 105 SER A CA 1
ATOM 834 C C . SER A 1 105 ? -8.141 -10.224 -14.009 1.00 91.94 105 SER A C 1
ATOM 836 O O . SER A 1 105 ? -6.960 -10.317 -13.697 1.00 91.94 105 SER A O 1
ATOM 838 N N . GLN A 1 106 ? -9.125 -10.190 -13.105 1.00 93.75 106 GLN A N 1
ATOM 839 C CA . GLN A 1 106 ? -8.914 -10.290 -11.654 1.00 93.75 106 GLN A CA 1
ATOM 840 C C . GLN A 1 106 ? -8.399 -11.677 -11.249 1.00 93.75 106 GLN A C 1
ATOM 842 O O . GLN A 1 106 ? -7.425 -11.786 -10.509 1.00 93.75 106 GLN A O 1
ATOM 847 N N . LEU A 1 107 ? -8.980 -12.736 -11.817 1.00 94.50 107 LEU A N 1
ATOM 848 C CA . LEU A 1 107 ? -8.485 -14.103 -11.631 1.00 94.50 107 LEU A CA 1
ATOM 849 C C . LEU A 1 107 ? -7.053 -14.259 -12.172 1.00 94.50 107 LEU A C 1
ATOM 851 O O . LEU A 1 107 ? -6.198 -14.842 -11.513 1.00 94.50 107 LEU A O 1
ATOM 855 N N . ASN A 1 108 ? -6.756 -13.680 -13.342 1.00 94.44 108 ASN A N 1
ATOM 856 C CA . ASN A 1 108 ? -5.425 -13.758 -13.959 1.00 94.44 108 ASN A CA 1
ATOM 857 C C . ASN A 1 108 ? -4.317 -13.073 -13.141 1.00 94.44 108 ASN A C 1
ATOM 859 O O . ASN A 1 108 ? -3.158 -13.465 -13.256 1.00 94.44 108 ASN A O 1
ATOM 863 N N . ILE A 1 109 ? -4.644 -12.046 -12.349 1.00 92.38 109 ILE A N 1
ATOM 864 C CA . ILE A 1 109 ? -3.680 -11.398 -11.443 1.00 92.38 109 ILE A CA 1
ATOM 865 C C . ILE A 1 109 ? -3.598 -12.095 -10.075 1.00 92.38 109 ILE A C 1
ATOM 867 O O . ILE A 1 109 ? -2.800 -11.685 -9.240 1.00 92.38 109 ILE A O 1
ATOM 871 N N . GLY A 1 110 ? -4.374 -13.160 -9.850 1.00 92.69 110 GLY A N 1
ATOM 872 C CA . GLY A 1 110 ? -4.300 -13.987 -8.645 1.00 92.69 110 GLY A CA 1
ATOM 873 C C . GLY A 1 110 ? -5.302 -13.639 -7.542 1.00 92.69 110 GLY A C 1
ATOM 874 O O . GLY A 1 110 ? -5.108 -14.081 -6.412 1.00 92.69 110 GLY A O 1
ATOM 875 N N . VAL A 1 111 ? -6.361 -12.876 -7.837 1.00 94.25 111 VAL A N 1
ATOM 876 C CA . VAL A 1 111 ? -7.506 -12.741 -6.917 1.00 94.25 111 VAL A CA 1
ATOM 877 C C . VAL A 1 111 ? -8.274 -14.063 -6.918 1.00 94.25 111 VAL A C 1
ATOM 879 O O . VAL A 1 111 ? -8.618 -14.562 -7.990 1.00 94.25 111 VAL A O 1
ATOM 882 N N . ALA A 1 112 ? -8.528 -14.644 -5.743 1.00 94.00 112 ALA A N 1
ATOM 883 C CA . ALA A 1 112 ? -9.292 -15.890 -5.656 1.00 94.00 112 ALA A CA 1
ATOM 884 C C . ALA A 1 112 ? -10.776 -15.645 -5.976 1.00 94.00 112 ALA A C 1
ATOM 886 O O . ALA A 1 112 ? -11.301 -14.557 -5.728 1.00 94.00 112 ALA A O 1
ATOM 887 N N . GLU A 1 113 ? -11.455 -16.647 -6.536 1.00 95.44 113 GLU A N 1
ATOM 888 C CA . GLU A 1 113 ? -12.826 -16.491 -7.034 1.00 95.44 113 GLU A CA 1
ATOM 889 C C . GLU A 1 113 ? -13.810 -16.107 -5.921 1.00 95.44 113 GLU A C 1
ATOM 891 O O . GLU A 1 113 ? -14.673 -15.255 -6.124 1.00 95.44 113 GLU A O 1
ATOM 896 N N . GLU A 1 114 ? -13.628 -16.665 -4.729 1.00 95.75 114 GLU A N 1
ATOM 897 C CA . GLU A 1 114 ? -14.420 -16.389 -3.533 1.00 95.75 114 GLU A CA 1
ATOM 898 C C . GLU A 1 114 ? -14.246 -14.964 -2.977 1.00 95.75 114 GLU A C 1
ATOM 900 O O . GLU A 1 114 ? -15.081 -14.514 -2.193 1.00 95.75 114 GLU A O 1
ATOM 905 N N . PHE A 1 115 ? -13.202 -14.235 -3.391 1.00 96.12 115 PHE A N 1
ATOM 906 C CA . PHE A 1 115 ? -12.901 -12.882 -2.910 1.00 96.12 115 PHE A CA 1
ATOM 907 C C . PHE A 1 115 ? -13.135 -11.784 -3.952 1.00 96.12 115 PHE A C 1
ATOM 909 O O . PHE A 1 115 ? -12.873 -10.624 -3.656 1.00 96.12 115 PHE A O 1
ATOM 916 N N . LEU A 1 116 ? -13.674 -12.100 -5.135 1.00 94.31 116 LEU A N 1
ATOM 917 C CA . LEU A 1 116 ? -13.913 -11.111 -6.202 1.00 94.31 116 LEU A CA 1
ATOM 918 C C . LEU A 1 116 ? -14.804 -9.927 -5.779 1.00 94.31 116 LEU A C 1
ATOM 920 O O . LEU A 1 116 ? -14.672 -8.834 -6.332 1.00 94.31 116 LEU A O 1
ATOM 924 N N . ASP A 1 117 ? -15.690 -10.135 -4.803 1.00 94.00 117 ASP A N 1
ATOM 925 C CA . ASP A 1 117 ? -16.581 -9.100 -4.257 1.00 94.00 117 ASP A CA 1
ATOM 926 C C . ASP A 1 117 ? -16.014 -8.398 -3.009 1.00 94.00 117 ASP A C 1
ATOM 928 O O . ASP A 1 117 ? -16.610 -7.453 -2.483 1.00 94.00 117 ASP A O 1
ATOM 932 N N . ALA A 1 118 ? -14.864 -8.849 -2.509 1.00 93.38 118 ALA A N 1
ATOM 933 C CA . ALA A 1 118 ? -14.253 -8.347 -1.288 1.00 93.38 118 ALA A CA 1
ATOM 934 C C . ALA A 1 118 ? -12.735 -8.554 -1.313 1.00 93.38 118 ALA A C 1
ATOM 936 O O . ALA A 1 118 ? -12.199 -9.358 -0.557 1.00 93.38 118 ALA A O 1
ATOM 937 N N . HIS A 1 119 ? -12.036 -7.805 -2.165 1.00 94.62 119 HIS A N 1
ATOM 938 C CA . HIS A 1 119 ? -10.575 -7.766 -2.187 1.00 94.62 119 HIS A CA 1
ATOM 939 C C . HIS A 1 119 ? -10.036 -6.348 -2.367 1.00 94.62 119 HIS A C 1
ATOM 941 O O . HIS A 1 119 ? -10.744 -5.413 -2.756 1.00 94.62 119 HIS A O 1
ATOM 947 N N . GLY A 1 120 ? -8.745 -6.203 -2.093 1.00 93.62 120 GLY A N 1
ATOM 948 C CA . GLY A 1 120 ? -7.948 -5.040 -2.454 1.00 93.62 120 GLY A CA 1
ATOM 949 C C . GLY A 1 120 ? -6.589 -5.501 -2.948 1.00 93.62 120 GLY A C 1
ATOM 950 O O . GLY A 1 120 ? -5.772 -5.964 -2.157 1.00 93.62 120 GLY A O 1
ATOM 951 N N . TYR A 1 121 ? -6.375 -5.403 -4.255 1.00 94.19 121 TYR A N 1
ATOM 952 C CA . TYR A 1 121 ? -5.153 -5.843 -4.915 1.00 94.19 121 TYR A CA 1
ATOM 953 C C . TYR A 1 121 ? -4.475 -4.649 -5.570 1.00 94.19 121 TYR A C 1
ATOM 955 O O . TYR A 1 121 ? -5.078 -4.000 -6.420 1.00 94.19 121 TYR A O 1
ATOM 963 N N . HIS A 1 122 ? -3.204 -4.404 -5.274 1.00 93.06 122 HIS A N 1
ATOM 964 C CA . HIS A 1 122 ? -2.439 -3.307 -5.858 1.00 93.06 122 HIS A CA 1
ATOM 965 C C . HIS A 1 122 ? -1.090 -3.802 -6.353 1.00 93.06 122 HIS A C 1
ATOM 967 O O . HIS A 1 122 ? -0.429 -4.617 -5.715 1.00 93.06 122 HIS A O 1
ATOM 973 N N . THR A 1 123 ? -0.667 -3.297 -7.506 1.00 92.88 123 THR A N 1
ATOM 974 C CA . THR A 1 123 ? 0.661 -3.525 -8.076 1.00 92.88 123 THR A CA 1
ATOM 975 C C . THR A 1 123 ? 1.310 -2.193 -8.386 1.00 92.88 123 THR A C 1
ATOM 977 O O . THR A 1 123 ? 0.833 -1.473 -9.257 1.00 92.88 123 THR A O 1
ATOM 980 N N . TYR A 1 124 ? 2.426 -1.921 -7.726 1.00 91.56 124 TYR A N 1
ATOM 981 C CA . TYR A 1 124 ? 3.310 -0.793 -7.979 1.00 91.56 124 TYR A CA 1
ATOM 982 C C . TYR A 1 124 ? 4.476 -1.304 -8.819 1.00 91.56 124 TYR A C 1
ATOM 984 O O . TYR A 1 124 ? 5.104 -2.300 -8.452 1.00 91.56 124 TYR A O 1
ATOM 992 N N . ARG A 1 125 ? 4.774 -0.656 -9.943 1.00 92.88 125 ARG A N 1
ATOM 993 C CA . ARG A 1 125 ? 5.999 -0.926 -10.707 1.00 92.88 125 ARG A CA 1
ATOM 994 C C . ARG A 1 125 ? 6.810 0.344 -10.796 1.00 92.88 125 ARG A C 1
ATOM 996 O O . ARG A 1 125 ? 6.289 1.362 -11.241 1.00 92.88 125 ARG A O 1
ATOM 1003 N N . LEU A 1 126 ? 8.061 0.248 -10.382 1.00 93.38 126 LEU A N 1
ATOM 1004 C CA . LEU A 1 126 ? 9.030 1.328 -10.378 1.00 93.38 126 LEU A CA 1
ATOM 1005 C C . LEU A 1 126 ? 10.092 0.957 -11.406 1.00 93.38 126 LEU A C 1
ATOM 1007 O O . LEU A 1 126 ? 10.941 0.102 -11.152 1.00 93.38 126 LEU A O 1
ATOM 1011 N N . ASN A 1 127 ? 9.961 1.531 -12.597 1.00 94.00 127 ASN A N 1
ATOM 1012 C CA . ASN A 1 127 ? 10.816 1.244 -13.735 1.00 94.00 127 ASN A CA 1
ATOM 1013 C C . ASN A 1 127 ? 11.947 2.265 -13.820 1.00 94.00 127 ASN A C 1
ATOM 1015 O O . ASN A 1 127 ? 11.708 3.460 -13.653 1.00 94.00 127 ASN A O 1
ATOM 1019 N N . TYR A 1 128 ? 13.149 1.798 -14.123 1.00 93.25 128 TYR A N 1
ATOM 1020 C CA . TYR A 1 128 ? 14.333 2.634 -14.299 1.00 93.25 128 TYR A CA 1
ATOM 1021 C C . TYR A 1 128 ? 15.209 2.072 -15.422 1.00 93.25 128 TYR A C 1
ATOM 1023 O O . TYR A 1 128 ? 15.066 0.907 -15.806 1.00 93.25 128 TYR A O 1
ATOM 1031 N N . ASP A 1 129 ? 16.101 2.903 -15.956 1.00 90.75 129 ASP A N 1
ATOM 1032 C CA . ASP A 1 129 ? 17.141 2.438 -16.872 1.00 90.75 129 ASP A CA 1
ATOM 1033 C C . ASP A 1 129 ? 18.212 1.676 -16.085 1.00 90.75 129 ASP A C 1
ATOM 1035 O O . ASP A 1 129 ? 18.872 2.250 -15.224 1.00 90.75 129 ASP A O 1
ATOM 1039 N N . ARG A 1 130 ? 18.402 0.386 -16.371 1.00 84.00 130 ARG A N 1
ATOM 1040 C CA . ARG A 1 130 ? 19.395 -0.441 -15.668 1.00 84.00 130 ARG A CA 1
ATOM 1041 C C . ARG A 1 130 ? 20.840 -0.031 -15.935 1.00 84.00 130 ARG A C 1
ATOM 1043 O O . ARG A 1 130 ? 21.713 -0.424 -15.174 1.00 84.00 130 ARG A O 1
ATOM 1050 N N . GLU A 1 131 ? 21.109 0.751 -16.978 1.00 88.56 131 GLU A N 1
ATOM 1051 C CA . GLU A 1 131 ? 22.439 1.339 -17.176 1.00 88.56 131 GLU A CA 1
ATOM 1052 C C . GLU A 1 131 ? 22.708 2.491 -16.189 1.00 88.56 131 GLU A C 1
ATOM 1054 O O . GLU A 1 131 ? 23.860 2.862 -15.957 1.00 88.56 131 GLU A O 1
ATOM 1059 N N . ASN A 1 132 ? 21.664 3.018 -15.539 1.00 90.12 132 ASN A N 1
ATOM 1060 C CA . ASN A 1 132 ? 21.776 3.972 -14.447 1.00 90.12 132 ASN A CA 1
ATOM 1061 C C . ASN A 1 132 ? 22.058 3.239 -13.125 1.00 90.12 132 ASN A C 1
ATOM 1063 O O . ASN A 1 132 ? 21.148 2.892 -12.368 1.00 90.12 132 ASN A O 1
ATOM 1067 N N . SER A 1 133 ? 23.344 3.034 -12.830 1.00 89.88 133 SER A N 1
ATOM 1068 C CA . SER A 1 133 ? 23.793 2.339 -11.615 1.00 89.88 133 SER A CA 1
ATOM 1069 C C . SER A 1 133 ? 23.293 2.994 -10.326 1.00 89.88 133 SER A C 1
ATOM 1071 O O . SER A 1 133 ? 23.007 2.303 -9.355 1.00 89.88 133 SER A O 1
ATOM 1073 N N . ALA A 1 134 ? 23.132 4.320 -10.315 1.00 90.62 134 ALA A N 1
ATOM 1074 C CA . ALA A 1 134 ? 22.602 5.033 -9.160 1.00 90.62 134 ALA A CA 1
ATOM 1075 C C . ALA A 1 134 ? 21.129 4.647 -8.916 1.00 90.62 134 ALA A C 1
ATOM 1077 O O . ALA A 1 134 ? 20.723 4.403 -7.778 1.00 90.62 134 ALA A O 1
ATOM 1078 N N . ALA A 1 135 ? 20.327 4.534 -9.982 1.00 91.00 135 ALA A N 1
ATOM 1079 C CA . ALA A 1 135 ? 18.931 4.113 -9.874 1.00 91.00 135 ALA A CA 1
ATOM 1080 C C . ALA A 1 135 ? 18.829 2.654 -9.426 1.00 91.00 135 ALA A C 1
ATOM 1082 O O . ALA A 1 135 ? 17.997 2.337 -8.576 1.00 91.00 135 ALA A O 1
ATOM 1083 N N . GLU A 1 136 ? 19.707 1.785 -9.927 1.00 91.38 136 GLU A N 1
ATOM 1084 C CA . GLU A 1 136 ? 19.792 0.396 -9.473 1.00 91.38 136 GLU A CA 1
ATOM 1085 C C . GLU A 1 136 ? 20.112 0.303 -7.973 1.00 91.38 136 GLU A C 1
ATOM 1087 O O . GLU A 1 136 ? 19.393 -0.378 -7.238 1.00 91.38 136 GLU A O 1
ATOM 1092 N N . GLU A 1 137 ? 21.112 1.044 -7.489 1.00 91.06 137 GLU A N 1
ATOM 1093 C CA . GLU A 1 137 ? 21.481 1.092 -6.068 1.00 91.06 137 GLU A CA 1
ATOM 1094 C C . GLU A 1 137 ? 20.337 1.611 -5.184 1.00 91.06 137 GLU A C 1
ATOM 1096 O O . GLU A 1 137 ? 20.031 1.018 -4.144 1.00 91.06 137 GLU A O 1
ATOM 1101 N N . TYR A 1 138 ? 19.649 2.677 -5.609 1.00 91.06 138 TYR A N 1
ATOM 1102 C CA . TYR A 1 138 ? 18.474 3.190 -4.902 1.00 91.06 138 TYR A CA 1
ATOM 1103 C C . TYR A 1 138 ? 17.370 2.127 -4.816 1.00 91.06 138 TYR A C 1
ATOM 1105 O O . TYR A 1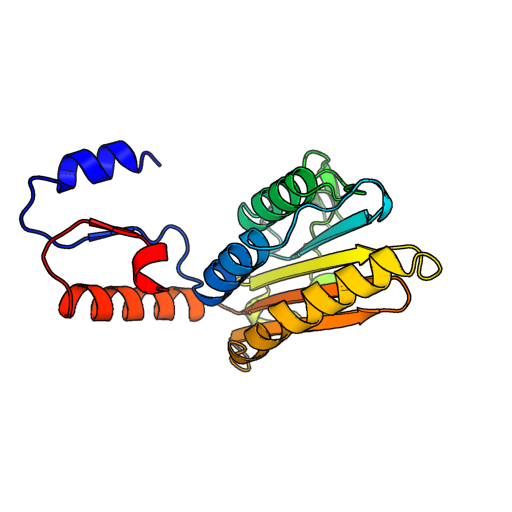 138 ? 16.773 1.918 -3.756 1.00 91.06 138 TYR A O 1
ATOM 1113 N N . MET A 1 139 ? 17.099 1.425 -5.920 1.00 92.62 139 MET A N 1
ATOM 1114 C CA . MET A 1 139 ? 16.069 0.384 -5.976 1.00 92.62 139 MET A CA 1
ATOM 1115 C C . MET A 1 139 ? 16.425 -0.819 -5.113 1.00 92.62 139 MET A C 1
ATOM 1117 O O . MET A 1 139 ? 15.537 -1.378 -4.469 1.00 92.62 139 MET A O 1
ATOM 1121 N N . GLN A 1 140 ? 17.703 -1.196 -5.060 1.00 92.62 140 GLN A N 1
ATOM 1122 C CA . GLN A 1 140 ? 18.190 -2.252 -4.177 1.00 92.62 140 GLN A CA 1
ATOM 1123 C C . GLN A 1 140 ? 18.027 -1.862 -2.706 1.00 92.62 140 GLN A C 1
ATOM 1125 O O . GLN A 1 140 ? 17.475 -2.637 -1.931 1.00 92.62 140 GLN A O 1
ATOM 1130 N N . SER A 1 141 ? 18.392 -0.633 -2.337 1.00 91.50 141 SER A N 1
ATOM 1131 C CA . SER A 1 141 ? 18.190 -0.114 -0.978 1.00 91.50 141 SER A CA 1
ATOM 1132 C C . SER A 1 141 ? 16.710 -0.116 -0.575 1.00 91.50 141 SER A C 1
ATOM 1134 O O . SER A 1 141 ? 16.344 -0.566 0.514 1.00 91.50 141 SER A O 1
ATOM 1136 N N . MET A 1 142 ? 15.825 0.311 -1.480 1.00 91.06 142 MET A N 1
ATOM 1137 C CA . MET A 1 142 ? 14.380 0.238 -1.269 1.00 91.06 142 MET A CA 1
ATOM 1138 C C . MET A 1 142 ? 13.886 -1.209 -1.128 1.00 91.06 142 MET A C 1
ATOM 1140 O O . MET A 1 142 ? 13.062 -1.477 -0.253 1.00 91.06 142 MET A O 1
ATOM 1144 N N . TYR A 1 143 ? 14.376 -2.140 -1.951 1.00 93.31 143 TYR A N 1
ATOM 1145 C CA . TYR A 1 143 ? 14.053 -3.563 -1.836 1.00 93.31 143 TYR A CA 1
ATOM 1146 C C . TYR A 1 143 ? 14.458 -4.110 -0.463 1.00 93.31 143 TYR A C 1
ATOM 1148 O O . TYR A 1 143 ? 13.611 -4.656 0.242 1.00 93.31 143 TYR A O 1
ATOM 1156 N N . ASP A 1 144 ? 15.705 -3.894 -0.042 1.00 91.12 144 ASP A N 1
ATOM 1157 C CA . ASP A 1 144 ? 16.234 -4.386 1.236 1.00 91.12 144 ASP A CA 1
ATOM 1158 C C . ASP A 1 144 ? 15.464 -3.809 2.431 1.00 91.12 144 ASP A C 1
ATOM 1160 O O . ASP A 1 144 ? 15.227 -4.482 3.437 1.00 91.12 144 ASP A O 1
ATOM 1164 N N . PHE A 1 145 ? 15.011 -2.562 2.313 1.00 89.19 145 PHE A N 1
ATOM 1165 C CA . PHE A 1 145 ? 14.208 -1.914 3.339 1.00 89.19 145 PHE A CA 1
ATOM 1166 C C . PHE A 1 145 ? 12.778 -2.478 3.425 1.00 89.19 145 PHE A C 1
ATOM 1168 O O . PHE A 1 145 ? 12.231 -2.662 4.521 1.00 89.19 145 PHE A O 1
ATOM 1175 N N . LEU A 1 146 ? 12.163 -2.774 2.277 1.00 88.81 146 LEU A N 1
ATOM 1176 C CA . LEU A 1 146 ? 10.767 -3.200 2.187 1.00 88.81 146 LEU A CA 1
ATOM 1177 C C . LEU A 1 146 ? 10.573 -4.719 2.274 1.00 88.81 146 LEU A C 1
ATOM 1179 O O . LEU A 1 146 ? 9.495 -5.136 2.686 1.00 88.81 146 LEU A O 1
ATOM 1183 N N . ILE A 1 147 ? 11.571 -5.551 1.959 1.00 89.56 147 ILE A N 1
ATOM 1184 C CA . ILE A 1 147 ? 11.440 -7.023 1.952 1.00 89.56 147 ILE A CA 1
ATOM 1185 C C . ILE A 1 147 ? 11.014 -7.582 3.314 1.00 89.56 147 ILE A C 1
ATOM 1187 O O . ILE A 1 147 ? 10.281 -8.563 3.392 1.00 89.56 147 ILE A O 1
ATOM 1191 N N . SER A 1 148 ? 11.371 -6.897 4.406 1.00 83.56 148 SER A N 1
ATOM 1192 C CA . SER A 1 148 ? 10.915 -7.255 5.756 1.00 83.56 148 SER A CA 1
ATOM 1193 C C . SER A 1 148 ? 9.389 -7.236 5.929 1.00 83.56 148 SER A C 1
ATOM 1195 O O . SER A 1 148 ? 8.883 -7.871 6.855 1.00 83.56 148 SER A O 1
ATOM 1197 N N . LEU A 1 149 ? 8.650 -6.549 5.050 1.00 80.94 149 LEU A N 1
ATOM 1198 C CA . LEU A 1 149 ? 7.189 -6.520 5.058 1.00 80.94 149 LEU A CA 1
ATOM 1199 C C . LEU A 1 149 ? 6.551 -7.820 4.571 1.00 80.94 149 LEU A C 1
ATOM 1201 O O . LEU A 1 149 ? 5.394 -8.073 4.901 1.00 80.94 149 LEU A O 1
ATOM 1205 N N . GLU A 1 150 ? 7.273 -8.665 3.829 1.00 80.81 150 GLU A N 1
ATOM 1206 C CA . GLU A 1 150 ? 6.746 -9.973 3.421 1.00 80.81 150 GLU A CA 1
ATOM 1207 C C . GLU A 1 150 ? 6.389 -10.845 4.631 1.00 80.81 150 GLU A C 1
ATOM 1209 O O . GLU A 1 150 ? 5.468 -11.658 4.545 1.00 80.81 150 GLU A O 1
ATOM 1214 N N . ASN A 1 151 ? 7.017 -10.589 5.786 1.00 78.56 151 ASN A N 1
ATOM 1215 C CA . ASN A 1 151 ? 6.706 -11.230 7.064 1.00 78.56 151 ASN A CA 1
ATOM 1216 C C . ASN A 1 151 ? 5.284 -10.941 7.578 1.00 78.56 151 ASN A C 1
ATOM 1218 O O . ASN A 1 151 ? 4.798 -11.672 8.436 1.00 78.56 151 ASN A O 1
ATOM 1222 N N . TYR A 1 152 ? 4.608 -9.902 7.073 1.00 75.06 152 TYR A N 1
ATOM 1223 C CA . TYR A 1 152 ? 3.200 -9.642 7.390 1.00 75.06 152 TYR A CA 1
ATOM 1224 C C . TYR A 1 152 ? 2.229 -10.453 6.528 1.00 75.06 152 TYR A C 1
ATOM 1226 O O . TYR A 1 152 ? 1.022 -10.364 6.744 1.00 75.06 152 TYR A O 1
ATOM 1234 N N . SER A 1 153 ? 2.711 -11.218 5.543 1.00 82.25 153 SER A N 1
ATOM 1235 C CA . SER A 1 153 ? 1.840 -12.040 4.703 1.00 82.25 153 SER A CA 1
ATOM 1236 C C . SER A 1 153 ? 1.156 -13.123 5.533 1.00 82.25 153 SER A C 1
ATOM 1238 O O . SER A 1 153 ? 1.802 -13.944 6.180 1.00 82.25 153 SER A O 1
ATOM 1240 N N . ILE A 1 154 ? -0.170 -13.153 5.462 1.00 82.56 154 ILE A N 1
ATOM 1241 C CA . ILE A 1 154 ? -1.024 -14.160 6.080 1.00 82.56 154 ILE A CA 1
ATOM 1242 C C . ILE A 1 154 ? -1.599 -15.007 4.941 1.00 82.56 154 ILE A C 1
ATOM 1244 O O . ILE A 1 154 ? -2.415 -14.494 4.167 1.00 82.56 154 ILE A O 1
ATOM 1248 N N . PRO A 1 155 ? -1.197 -16.285 4.800 1.00 83.00 155 PRO A N 1
ATOM 1249 C CA . PRO A 1 155 ? -1.669 -17.146 3.723 1.00 83.00 155 PRO A CA 1
ATOM 1250 C C . PRO A 1 155 ? -3.194 -17.114 3.577 1.00 83.00 155 PRO A C 1
ATOM 1252 O O . PRO A 1 155 ? -3.927 -17.310 4.541 1.00 83.00 155 PRO A O 1
ATOM 1255 N N . GLY A 1 156 ? -3.664 -16.837 2.361 1.00 83.31 156 GLY A N 1
ATOM 1256 C CA . GLY A 1 156 ? -5.091 -16.759 2.038 1.00 83.31 156 GLY A CA 1
ATOM 1257 C C . GLY A 1 156 ? -5.780 -15.435 2.385 1.00 83.31 156 GLY A C 1
ATOM 1258 O O . GLY A 1 156 ? -6.807 -15.150 1.779 1.00 83.31 156 GLY A O 1
ATOM 1259 N N . VAL A 1 157 ? -5.209 -14.602 3.263 1.00 86.06 157 VAL A N 1
ATOM 1260 C CA . VAL A 1 157 ? -5.848 -13.364 3.753 1.00 86.06 157 VAL A CA 1
ATOM 1261 C C . VAL A 1 157 ? -5.117 -12.112 3.275 1.00 86.06 157 VAL A C 1
ATOM 1263 O 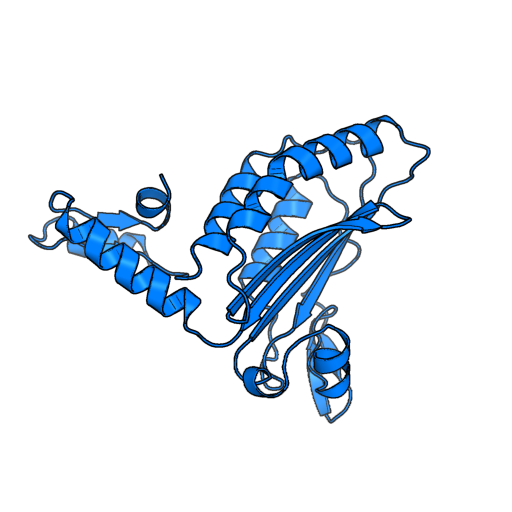O . VAL A 1 157 ? -5.726 -11.211 2.708 1.00 86.06 157 VAL A O 1
ATOM 1266 N N . PHE A 1 158 ? -3.801 -12.048 3.466 1.00 89.56 158 PHE A N 1
ATOM 1267 C CA . PHE A 1 158 ? -2.984 -10.916 3.049 1.00 89.56 158 PHE A CA 1
ATOM 1268 C C . PHE A 1 158 ? -1.690 -11.410 2.425 1.00 89.56 158 PHE A C 1
ATOM 1270 O O . PHE A 1 158 ? -0.986 -12.249 2.973 1.00 89.56 158 PHE A O 1
ATOM 1277 N N . THR A 1 159 ? -1.359 -10.891 1.259 1.00 90.69 159 THR A N 1
ATOM 1278 C CA . THR A 1 159 ? -0.123 -11.207 0.559 1.00 90.69 159 THR A CA 1
ATOM 1279 C C . THR A 1 159 ? 0.611 -9.913 0.303 1.00 90.69 159 THR A C 1
ATOM 1281 O O . THR A 1 159 ? 0.043 -9.007 -0.297 1.00 90.69 159 THR A O 1
ATOM 1284 N N . PHE A 1 160 ? 1.873 -9.851 0.702 1.00 91.06 160 PHE A N 1
ATOM 1285 C CA . PHE A 1 160 ? 2.800 -8.804 0.307 1.00 91.06 160 PHE A CA 1
ATOM 1286 C C . PHE A 1 160 ? 3.955 -9.464 -0.441 1.00 91.06 160 PHE A C 1
ATOM 1288 O O . PHE A 1 160 ? 4.514 -10.448 0.035 1.00 91.06 160 PHE A O 1
ATOM 1295 N N . LYS A 1 161 ? 4.269 -8.969 -1.636 1.00 92.50 161 LYS A N 1
ATOM 1296 C CA . LYS A 1 161 ? 5.372 -9.468 -2.460 1.00 92.50 161 LYS A CA 1
ATOM 1297 C C . LYS A 1 161 ? 6.172 -8.301 -2.983 1.00 92.50 161 LYS A C 1
ATOM 1299 O O . LYS A 1 161 ? 5.596 -7.334 -3.484 1.00 92.50 161 LYS A O 1
ATOM 1304 N N . ILE A 1 162 ? 7.484 -8.429 -2.955 1.00 93.50 162 ILE A N 1
ATOM 1305 C CA . ILE A 1 162 ? 8.386 -7.466 -3.562 1.00 93.50 162 ILE A CA 1
ATOM 1306 C C . ILE A 1 162 ? 9.485 -8.208 -4.312 1.00 93.50 162 ILE A C 1
ATOM 1308 O O . ILE A 1 162 ? 10.091 -9.141 -3.802 1.00 93.50 162 ILE A O 1
ATOM 1312 N N . TYR A 1 163 ? 9.709 -7.843 -5.570 1.00 94.50 163 TYR A N 1
ATOM 1313 C CA . TYR A 1 163 ? 10.699 -8.516 -6.404 1.00 94.50 163 TYR A CA 1
ATOM 1314 C C . TYR A 1 163 ? 11.172 -7.631 -7.551 1.00 94.50 163 TYR A C 1
ATOM 1316 O O . TYR A 1 163 ? 10.461 -6.741 -8.020 1.00 94.50 163 TYR A O 1
ATOM 1324 N N . PHE A 1 164 ? 12.371 -7.917 -8.050 1.00 94.75 164 PHE A N 1
ATOM 1325 C CA . PHE A 1 164 ? 12.875 -7.302 -9.269 1.00 94.75 164 PHE A CA 1
ATOM 1326 C C . PHE A 1 164 ? 12.291 -7.979 -10.509 1.00 94.75 164 PHE A C 1
ATOM 1328 O O . PHE A 1 164 ? 12.336 -9.196 -10.678 1.00 94.75 164 PHE A O 1
ATOM 1335 N N . SER A 1 165 ? 11.759 -7.160 -11.405 1.00 92.06 165 SER A N 1
ATOM 1336 C CA . SER A 1 165 ? 11.438 -7.514 -12.784 1.00 92.06 165 SER A CA 1
ATOM 1337 C C . SER A 1 165 ? 12.560 -7.075 -13.726 1.00 92.06 165 SER A C 1
ATOM 1339 O O . SER A 1 165 ? 13.501 -6.397 -13.310 1.00 92.06 165 SER A O 1
ATOM 1341 N N . LEU A 1 166 ? 12.442 -7.411 -15.015 1.00 87.25 166 LEU A N 1
ATOM 1342 C CA . LEU A 1 166 ? 13.429 -7.015 -16.023 1.00 87.25 166 LEU A CA 1
ATOM 1343 C C . LEU A 1 166 ? 13.688 -5.501 -16.040 1.00 87.25 166 LEU A C 1
ATOM 1345 O O . LEU A 1 166 ? 14.826 -5.107 -16.224 1.00 87.25 166 LEU A O 1
ATOM 1349 N N . ASN A 1 167 ? 12.680 -4.667 -15.771 1.00 87.81 167 ASN A N 1
ATOM 1350 C CA . ASN A 1 167 ? 12.797 -3.212 -15.928 1.00 87.81 167 ASN A CA 1
ATOM 1351 C C . ASN A 1 167 ? 12.724 -2.439 -14.605 1.00 87.81 167 ASN A C 1
ATOM 1353 O O . ASN A 1 167 ? 12.644 -1.218 -14.625 1.00 87.81 167 ASN A O 1
ATOM 1357 N N . GLY A 1 168 ? 12.731 -3.133 -13.464 1.00 93.25 168 GLY A N 1
ATOM 1358 C CA . GLY A 1 168 ? 12.801 -2.487 -12.158 1.00 93.25 168 GLY A CA 1
ATOM 1359 C C . GLY A 1 168 ? 12.035 -3.210 -11.061 1.00 93.25 168 GLY A C 1
ATOM 1360 O O . GLY A 1 168 ? 11.795 -4.415 -11.158 1.00 93.25 168 GLY A O 1
ATOM 1361 N N . LEU A 1 169 ? 11.671 -2.492 -10.003 1.00 94.38 169 LEU A N 1
ATOM 1362 C CA . LEU A 1 169 ? 11.083 -3.063 -8.794 1.00 94.38 169 LEU A CA 1
ATOM 1363 C C . LEU A 1 169 ? 9.563 -3.206 -8.920 1.00 94.38 169 LEU A C 1
ATOM 1365 O O . LEU A 1 169 ? 8.870 -2.292 -9.368 1.00 94.38 169 LEU A O 1
ATOM 1369 N N . VAL A 1 170 ? 9.031 -4.347 -8.493 1.00 94.44 170 VAL A N 1
ATOM 1370 C CA . VAL A 1 170 ? 7.593 -4.610 -8.428 1.00 94.44 170 VAL A CA 1
ATOM 1371 C C . VAL A 1 170 ? 7.204 -4.871 -6.985 1.00 94.44 170 VAL A C 1
ATOM 1373 O O . VAL A 1 170 ? 7.772 -5.747 -6.339 1.00 94.44 170 VAL A O 1
ATOM 1376 N N . ILE A 1 171 ? 6.210 -4.132 -6.503 1.00 93.00 171 ILE A N 1
ATOM 1377 C CA . ILE A 1 171 ? 5.605 -4.317 -5.185 1.00 93.00 171 ILE A CA 1
ATOM 1378 C C . ILE A 1 171 ? 4.146 -4.690 -5.411 1.00 93.00 171 ILE A C 1
ATOM 1380 O O . ILE A 1 171 ? 3.432 -4.022 -6.160 1.00 93.00 171 ILE A O 1
ATOM 1384 N N . ILE A 1 172 ? 3.695 -5.758 -4.772 1.00 92.88 172 ILE A N 1
ATOM 1385 C CA . ILE A 1 172 ? 2.313 -6.215 -4.817 1.00 92.88 172 ILE A CA 1
ATOM 1386 C C . ILE A 1 172 ? 1.825 -6.344 -3.388 1.00 92.88 172 ILE A C 1
ATOM 1388 O O . ILE A 1 172 ? 2.487 -6.968 -2.561 1.00 92.88 172 ILE A O 1
ATOM 1392 N N . HIS A 1 173 ? 0.632 -5.830 -3.126 1.00 91.94 173 HIS A N 1
ATOM 1393 C CA . HIS A 1 173 ? -0.137 -6.306 -1.993 1.00 91.94 173 HIS A CA 1
ATOM 1394 C C . HIS A 1 173 ? -1.516 -6.753 -2.445 1.00 91.94 173 HIS A C 1
ATOM 1396 O O . HIS A 1 173 ? -2.125 -6.147 -3.323 1.00 91.94 173 HIS A O 1
ATOM 1402 N N . ASN A 1 174 ? -1.994 -7.828 -1.841 1.00 93.44 174 ASN A N 1
ATOM 1403 C CA . ASN A 1 174 ? -3.337 -8.330 -2.028 1.00 93.44 174 ASN A CA 1
ATOM 1404 C C . ASN A 1 174 ? -3.953 -8.613 -0.669 1.00 93.44 174 ASN A C 1
ATOM 1406 O O . ASN A 1 174 ? -3.333 -9.251 0.176 1.00 93.44 174 ASN A O 1
ATOM 1410 N N . MET A 1 175 ? -5.183 -8.174 -0.492 1.00 93.50 175 MET A N 1
ATOM 1411 C CA . MET A 1 175 ? -6.000 -8.462 0.666 1.00 93.50 175 MET A CA 1
ATOM 1412 C C . MET A 1 175 ? -7.276 -9.142 0.188 1.00 93.50 175 MET A C 1
ATOM 1414 O O . MET A 1 175 ? -7.938 -8.662 -0.730 1.00 93.50 175 MET A O 1
ATOM 1418 N N . ASN A 1 176 ? -7.581 -10.265 0.819 1.00 93.56 176 ASN A N 1
ATOM 1419 C CA . ASN A 1 176 ? -8.720 -11.116 0.550 1.00 93.56 176 ASN A CA 1
ATOM 1420 C C . ASN A 1 176 ? -9.696 -11.035 1.729 1.00 93.56 176 ASN A C 1
ATOM 1422 O O . ASN A 1 176 ? -9.320 -11.240 2.884 1.00 93.56 176 ASN A O 1
ATOM 1426 N N . GLY A 1 177 ? -10.964 -10.776 1.436 1.00 92.50 177 GLY A N 1
ATOM 1427 C CA . GLY A 1 177 ? -12.025 -10.694 2.428 1.00 92.50 177 GLY A CA 1
ATOM 1428 C C . GLY A 1 177 ? -11.966 -9.411 3.253 1.00 92.50 177 GLY A C 1
ATOM 1429 O O . GLY A 1 177 ? -11.697 -8.324 2.746 1.00 92.50 177 GLY A O 1
ATOM 1430 N N . ARG A 1 178 ? -12.312 -9.514 4.540 1.00 90.75 178 ARG A N 1
ATOM 1431 C CA . ARG A 1 178 ? -12.267 -8.378 5.479 1.00 90.75 178 ARG A CA 1
ATOM 1432 C C . ARG A 1 178 ? -11.577 -8.698 6.800 1.00 90.75 178 ARG A C 1
ATOM 1434 O O . ARG A 1 178 ? -11.513 -7.836 7.677 1.00 90.75 178 ARG A O 1
ATOM 1441 N N . ASP A 1 179 ? -11.041 -9.903 6.931 1.00 89.50 179 ASP A N 1
ATOM 1442 C CA . ASP A 1 179 ? -10.526 -10.426 8.196 1.00 89.50 179 ASP A CA 1
ATOM 1443 C C . ASP A 1 179 ? -9.343 -9.602 8.705 1.00 89.50 179 ASP A C 1
ATOM 1445 O O . ASP A 1 179 ? -9.258 -9.309 9.893 1.00 89.50 179 ASP A O 1
ATOM 1449 N N . THR A 1 180 ? -8.502 -9.092 7.803 1.00 85.75 180 THR A N 1
ATOM 1450 C CA . THR A 1 180 ? -7.412 -8.173 8.158 1.00 85.75 180 THR A CA 1
ATOM 1451 C C . THR A 1 180 ? -7.890 -6.871 8.794 1.00 85.75 180 THR A C 1
ATOM 1453 O O . THR A 1 180 ? -7.196 -6.312 9.637 1.00 85.75 180 THR A O 1
ATOM 1456 N N . TYR A 1 181 ? -9.065 -6.360 8.408 1.00 89.50 181 TYR A N 1
ATOM 1457 C CA . TYR A 1 181 ? -9.633 -5.177 9.056 1.00 89.50 181 TYR A CA 1
ATOM 1458 C C . TYR A 1 181 ? -10.154 -5.518 10.449 1.00 89.50 181 TYR A C 1
ATOM 1460 O O . TYR A 1 181 ? -9.950 -4.744 11.382 1.00 89.50 181 TYR A O 1
ATOM 1468 N N . ALA A 1 182 ? -10.804 -6.677 10.594 1.00 90.88 182 ALA A N 1
ATOM 1469 C CA . ALA A 1 182 ? -11.276 -7.163 11.885 1.00 90.88 182 ALA A CA 1
ATOM 1470 C C . ALA A 1 182 ? -10.105 -7.378 12.856 1.00 90.88 182 ALA A C 1
ATOM 1472 O O . ALA A 1 182 ? -10.184 -6.969 14.011 1.00 90.88 182 ALA A O 1
ATOM 1473 N N . GLU A 1 183 ? -8.987 -7.924 12.375 1.00 88.94 183 GLU A N 1
ATOM 1474 C CA . GLU A 1 183 ? -7.760 -8.073 13.157 1.00 88.94 183 GLU A CA 1
ATOM 1475 C C . GLU A 1 183 ? -7.229 -6.720 13.652 1.00 88.94 183 GLU A C 1
ATOM 1477 O O . GLU A 1 183 ? -6.891 -6.586 14.829 1.00 88.94 183 GLU A O 1
ATOM 1482 N N . GLY A 1 184 ? -7.211 -5.693 12.794 1.00 90.81 184 GLY A N 1
ATOM 1483 C CA . GLY A 1 184 ? -6.824 -4.340 13.198 1.00 90.81 184 GLY A CA 1
ATOM 1484 C C . GLY A 1 184 ? -7.729 -3.757 14.283 1.00 90.81 184 GLY A C 1
ATOM 1485 O O . GLY A 1 184 ? -7.237 -3.118 15.213 1.00 90.81 184 GLY A O 1
ATOM 1486 N N . VAL A 1 185 ? -9.038 -4.021 14.217 1.00 94.38 185 VAL A N 1
ATOM 1487 C CA . VAL A 1 185 ? -9.996 -3.612 15.259 1.00 94.38 185 VAL A CA 1
ATOM 1488 C C . VAL A 1 185 ? -9.718 -4.340 16.574 1.00 94.38 185 VAL A C 1
ATOM 1490 O O . VAL A 1 185 ? -9.625 -3.692 17.612 1.00 94.38 185 VAL A O 1
ATOM 1493 N N . VAL A 1 186 ? -9.522 -5.660 16.550 1.00 94.06 186 VAL A N 1
ATOM 1494 C CA . VAL A 1 186 ? -9.215 -6.445 17.760 1.00 94.06 186 VAL A CA 1
ATOM 1495 C C . VAL A 1 186 ? -7.909 -5.975 18.402 1.00 94.06 186 VAL A C 1
ATOM 1497 O O . VAL A 1 186 ? -7.872 -5.725 19.605 1.00 94.06 186 VAL A O 1
ATOM 1500 N N . LYS A 1 187 ? -6.854 -5.770 17.606 1.00 93.06 187 LYS A N 1
ATOM 1501 C CA . LYS A 1 187 ? -5.577 -5.220 18.088 1.00 93.06 187 LYS A CA 1
ATOM 1502 C C . LYS A 1 187 ? -5.741 -3.829 18.694 1.00 93.06 187 LYS A C 1
ATOM 1504 O O . LYS A 1 187 ? -5.135 -3.541 19.718 1.00 93.06 187 LYS A O 1
ATOM 1509 N N . SER A 1 188 ? -6.596 -2.997 18.103 1.00 94.94 188 SER A N 1
ATOM 1510 C CA . SER A 1 188 ? -6.921 -1.676 18.645 1.00 94.94 188 SER A CA 1
ATOM 1511 C C . SER A 1 188 ? -7.596 -1.768 20.012 1.00 94.94 188 SER A C 1
ATOM 1513 O O . SER A 1 188 ? -7.283 -0.981 20.895 1.00 94.94 188 SER A O 1
ATOM 1515 N N . MET A 1 189 ? -8.505 -2.726 20.208 1.00 95.06 189 MET A N 1
ATOM 1516 C CA . MET A 1 189 ? -9.171 -2.929 21.498 1.00 95.06 189 MET A CA 1
ATOM 1517 C C . MET A 1 189 ? -8.184 -3.368 22.582 1.00 95.06 189 MET A C 1
ATOM 1519 O O . MET A 1 189 ? -8.193 -2.784 23.660 1.00 95.06 189 MET A O 1
ATOM 1523 N N . ILE A 1 190 ? -7.313 -4.335 22.271 1.00 95.19 190 ILE A N 1
ATOM 1524 C CA . ILE A 1 190 ? -6.253 -4.798 23.183 1.00 95.19 190 ILE A CA 1
ATOM 1525 C C . ILE A 1 190 ? -5.329 -3.631 23.548 1.00 95.19 190 ILE A C 1
ATOM 1527 O O . ILE A 1 190 ? -5.062 -3.387 24.718 1.00 95.19 190 ILE A O 1
ATOM 1531 N N . PHE A 1 191 ? -4.906 -2.847 22.554 1.00 95.31 191 PHE A N 1
ATOM 1532 C CA . PHE A 1 191 ? -4.099 -1.654 22.789 1.00 95.31 191 PHE A CA 1
ATOM 1533 C C . PHE A 1 191 ? -4.791 -0.681 23.753 1.00 95.31 191 PHE A C 1
ATOM 1535 O O . PHE A 1 191 ? -4.172 -0.227 24.707 1.00 95.31 191 PHE A O 1
ATOM 1542 N N . LEU A 1 192 ? -6.075 -0.373 23.551 1.00 95.00 192 LEU A N 1
ATOM 1543 C CA . LEU A 1 192 ? -6.796 0.558 24.425 1.00 95.00 192 LEU A CA 1
ATOM 1544 C C . LEU A 1 192 ? -6.969 0.041 25.863 1.00 95.00 192 LEU A C 1
ATOM 1546 O O . LEU A 1 192 ? -7.092 0.866 26.766 1.00 95.00 192 LEU A O 1
ATOM 1550 N N . GLU A 1 193 ? -6.989 -1.277 26.083 1.00 94.56 193 GLU A N 1
ATOM 1551 C CA . GLU A 1 193 ? -7.049 -1.885 27.422 1.00 94.56 193 GLU A CA 1
ATOM 1552 C C . GLU A 1 193 ? -5.759 -1.637 28.220 1.00 94.56 193 GLU A C 1
ATOM 1554 O O . GLU A 1 193 ? -5.816 -1.318 29.409 1.00 94.56 193 GLU A O 1
ATOM 1559 N N . ASP A 1 194 ? -4.607 -1.695 27.549 1.00 92.06 194 ASP A N 1
ATOM 1560 C CA . ASP A 1 194 ? -3.283 -1.535 28.165 1.00 92.06 194 ASP A CA 1
ATOM 1561 C C . ASP A 1 194 ? -2.830 -0.069 28.306 1.00 92.06 194 ASP A C 1
ATOM 1563 O O . ASP A 1 194 ? -1.793 0.220 28.912 1.00 92.06 194 ASP A O 1
ATOM 1567 N N . HIS A 1 195 ? -3.586 0.878 27.747 1.00 91.69 195 HIS A N 1
ATOM 1568 C CA . HIS A 1 195 ? -3.197 2.284 27.675 1.00 91.69 195 HIS A CA 1
ATOM 1569 C C . HIS A 1 195 ? -4.071 3.188 28.546 1.00 91.69 195 HIS A C 1
ATOM 1571 O O . HIS A 1 195 ? -5.225 2.911 28.871 1.00 91.69 195 HIS A O 1
ATOM 1577 N N . LYS A 1 196 ? -3.486 4.321 28.954 1.00 88.19 196 LYS A N 1
ATOM 1578 C CA . LYS A 1 196 ? -4.210 5.347 29.712 1.00 88.19 196 LYS A CA 1
ATOM 1579 C C . LYS A 1 196 ? -5.384 5.887 28.890 1.00 88.19 196 LYS A C 1
ATOM 1581 O O . LYS A 1 196 ? -5.437 5.763 27.673 1.00 88.19 196 LYS A O 1
ATOM 1586 N N . LYS A 1 197 ? -6.323 6.542 29.569 1.00 87.56 197 LYS A N 1
ATOM 1587 C CA . LYS A 1 197 ? -7.386 7.281 28.885 1.00 87.56 197 LYS A CA 1
ATOM 1588 C C . LYS A 1 197 ? -6.787 8.327 27.954 1.00 87.56 197 LYS A C 1
ATOM 1590 O O . LYS A 1 197 ? -5.875 9.055 28.349 1.00 87.56 197 LYS A O 1
ATOM 1595 N N . GLY A 1 198 ? -7.312 8.394 26.739 1.00 88.19 198 GLY A N 1
ATOM 1596 C CA . GLY A 1 198 ? -6.812 9.299 25.723 1.00 88.19 198 GLY A CA 1
ATOM 1597 C C . GLY A 1 198 ? -7.348 8.991 24.336 1.00 88.19 198 GLY A C 1
ATOM 1598 O O . GLY A 1 198 ? -8.119 8.052 24.116 1.00 88.19 198 GLY A O 1
ATOM 1599 N N . VAL A 1 199 ? -6.911 9.821 23.399 1.00 89.12 199 VAL A N 1
ATOM 1600 C CA . VAL A 1 199 ? -7.213 9.681 21.984 1.00 89.12 199 VAL A CA 1
ATOM 1601 C C . VAL A 1 199 ? -5.974 9.165 21.271 1.00 89.12 199 VAL A C 1
ATOM 1603 O O . VAL A 1 199 ? -4.921 9.794 21.324 1.00 89.12 199 VAL A O 1
ATOM 1606 N N . TYR A 1 200 ? -6.133 8.037 20.593 1.00 91.31 200 TYR A N 1
ATOM 1607 C CA . TYR A 1 200 ? -5.082 7.328 19.884 1.00 91.31 200 TYR A CA 1
ATOM 1608 C C . TYR A 1 200 ? -5.400 7.241 18.401 1.00 91.31 200 TYR A C 1
ATOM 1610 O O . TYR A 1 200 ? -6.556 7.274 17.974 1.00 91.31 200 TYR A O 1
ATOM 1618 N N . SER A 1 201 ? -4.351 7.100 17.613 1.00 90.50 201 SER A N 1
ATOM 1619 C CA . SER A 1 201 ? -4.390 6.878 16.181 1.00 90.50 201 SER A CA 1
ATOM 1620 C C . SER A 1 201 ? -3.810 5.511 15.846 1.00 90.50 201 SER A C 1
ATOM 1622 O O . SER A 1 201 ? -3.064 4.908 16.620 1.00 90.50 201 SER A O 1
ATOM 1624 N N . VAL A 1 202 ? -4.064 5.050 14.625 1.00 88.50 202 VAL A N 1
ATOM 1625 C CA . VAL A 1 202 ? -3.405 3.847 14.110 1.00 88.50 202 VAL A CA 1
ATOM 1626 C C . VAL A 1 202 ? -1.875 3.933 14.139 1.00 88.50 202 VAL A C 1
ATOM 1628 O O . VAL A 1 202 ? -1.211 2.903 14.184 1.00 88.50 202 VAL A O 1
ATOM 1631 N N . HIS A 1 203 ? -1.295 5.139 14.140 1.00 87.12 203 HIS A N 1
ATOM 1632 C CA . HIS A 1 203 ? 0.150 5.308 14.254 1.00 87.12 203 HIS A CA 1
ATOM 1633 C C . HIS A 1 203 ? 0.671 4.960 15.648 1.00 87.12 203 HIS A C 1
ATOM 1635 O O . HIS A 1 203 ? 1.782 4.445 15.738 1.00 87.12 203 HIS A O 1
ATOM 1641 N N . ASP A 1 204 ? -0.119 5.185 16.698 1.00 90.81 204 ASP A N 1
ATOM 1642 C CA . ASP A 1 204 ? 0.216 4.789 18.070 1.00 90.81 204 ASP A CA 1
ATOM 1643 C C . ASP A 1 204 ? 0.167 3.266 18.227 1.00 90.81 204 ASP A C 1
ATOM 1645 O O . ASP A 1 204 ? 1.016 2.692 18.891 1.00 90.81 204 ASP A O 1
ATOM 1649 N N . LEU A 1 205 ? -0.773 2.607 17.539 1.00 90.00 205 LEU A N 1
ATOM 1650 C CA . LEU A 1 205 ? -0.926 1.148 17.555 1.00 90.00 205 LEU A CA 1
ATOM 1651 C C . LEU A 1 205 ? 0.248 0.392 16.908 1.00 90.00 205 LEU A C 1
ATOM 1653 O O . LEU A 1 205 ? 0.529 -0.746 17.272 1.00 90.00 205 LEU A O 1
ATOM 1657 N N . ILE A 1 206 ? 0.889 0.988 15.901 1.00 85.00 206 ILE A N 1
ATOM 1658 C CA . ILE A 1 206 ? 1.980 0.363 15.128 1.00 85.00 206 ILE A CA 1
ATOM 1659 C C . ILE A 1 206 ? 3.381 0.837 15.557 1.00 85.00 206 ILE A C 1
ATOM 1661 O O . ILE A 1 206 ? 4.352 0.575 14.841 1.00 85.00 206 ILE A O 1
ATOM 1665 N N . ASN A 1 207 ? 3.488 1.625 16.630 1.00 78.56 207 ASN A N 1
ATOM 1666 C CA . ASN A 1 207 ? 4.753 2.077 17.224 1.00 78.56 207 ASN A CA 1
ATOM 1667 C C . ASN A 1 207 ? 5.080 1.256 18.470 1.00 78.56 207 ASN A C 1
ATOM 1669 O O . ASN A 1 207 ? 6.289 1.007 18.666 1.00 78.56 207 ASN A O 1
#

Sequence (207 aa):
FDEELIKSKIADSDISVMFLPNGLLAIIDFWKRLQKLPMLGDEYEVTASLKESHQQYKQDPSGTGIDALNYLKQKGFKADFDFSEFIPGVDGYYGCVGCIRVKRSQLNIGVAEEFLDAHGYHTYRLNYDRENSAAEEYMQSMYDFLISLENYSIPGVFTFKIYFSLNGLVIIHNMNGRDTYAEGVVKSMIFLEDHKKGVYSVHDLIN

pLDDT: mean 86.12, std 9.11, range [48.72, 96.12]